Protein AF-0000000078999969 (afdb_homodimer)

InterPro domains:
  IPR003680 Flavodoxin-like fold [PF02525] (2-170)
  IPR029039 Flavoprotein-like superfamily [G3DSA:3.40.50.360] (1-174)
  IPR029039 Flavoprotein-like superfamily [SSF52218] (1-175)
  IPR046980 Glutathione-regulated potassium-efflux system ancillary protein KefG/KefF [PTHR47307] (1-174)

Sequence (352 aa):
MKKVLVLAGHRYPDDSRVNRAAIEALKALPQVTVHELMREYPDFNIDVKREQALLLAHDAVVMLFPFWWYSSPAILKEWQDQVLEHGFAYGTGGDRLHGKPFMLMVSTGGSEEAYSPQGYNRYPIEEFWLPFHAMANMTGMIWQPPALIQGTHVLSDASLDAGVAQWLSRVNALVRMKKVLVLAGHRYPDDSRVNRAAIEALKALPQVTVHELMREYPDFNIDVKREQALLLAHDAVVMLFPFWWYSSPAILKEWQDQVLEHGFAYGTGGDRLHGKPFMLMVSTGGSEEAYSPQGYNRYPIEEFWLPFHAMANMTGMIWQPPALIQGTHVLSDASLDAGVAQWLSRVNALVR

Solvent-accessible surface area (backbone atoms only — not comparable 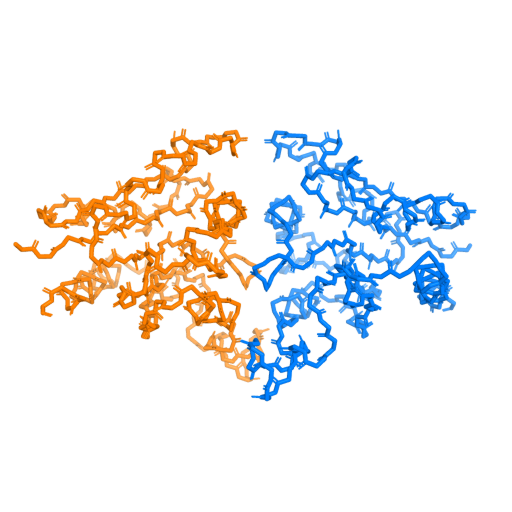to full-atom values): 18408 Å² total; per-residue (Å²): 133,58,28,36,34,32,43,31,24,42,92,55,59,90,76,36,70,66,56,44,55,40,50,58,58,46,59,69,37,88,48,38,46,74,44,52,44,43,78,77,25,73,61,68,68,72,61,42,69,60,54,48,50,54,55,66,73,29,52,28,42,31,43,33,32,50,51,55,81,56,36,68,36,28,64,47,47,42,45,50,71,61,49,59,32,77,44,41,24,20,70,79,75,8,57,75,40,48,69,23,44,34,32,47,36,36,34,26,58,54,40,68,63,33,30,22,71,88,20,87,60,46,39,46,63,76,68,56,43,50,36,58,50,44,46,26,57,60,25,38,26,38,75,45,83,65,43,73,41,60,23,57,79,74,56,48,72,68,54,48,52,51,40,43,51,51,49,51,53,52,59,55,60,71,56,104,132,57,28,35,36,32,43,32,26,42,90,57,59,90,77,35,68,64,57,44,56,40,50,58,58,45,58,70,36,89,48,38,45,73,42,52,45,42,80,75,26,72,61,68,67,72,62,41,68,60,53,47,50,52,54,66,73,28,51,28,41,32,44,33,31,50,51,54,80,57,37,69,37,27,63,48,47,44,46,49,72,62,50,58,32,77,44,40,24,20,70,79,74,8,56,75,40,49,69,24,43,34,32,46,36,38,35,28,56,55,39,68,62,33,30,22,73,87,20,87,59,46,39,46,63,77,67,56,44,49,37,59,50,43,46,25,57,59,25,38,25,37,78,45,82,65,43,73,43,60,24,57,79,74,56,47,71,69,55,47,53,52,40,42,51,52,49,52,53,52,57,56,58,70,55,105

Structure (mmCIF, N/CA/C/O backbone):
data_AF-0000000078999969-model_v1
#
loop_
_entity.id
_entity.type
_entity.pdbx_description
1 polymer 'Flavodoxin-like fold domain-containing protein'
#
loop_
_atom_site.group_PDB
_atom_site.id
_atom_site.type_symbol
_atom_site.label_atom_id
_atom_site.label_alt_id
_atom_site.label_comp_id
_atom_site.label_asym_id
_atom_site.label_entity_id
_atom_site.label_seq_id
_atom_site.pdbx_PDB_ins_code
_atom_site.Cartn_x
_atom_site.Cartn_y
_atom_site.Cartn_z
_atom_site.occupancy
_atom_site.B_iso_or_equiv
_atom_site.auth_seq_id
_atom_site.auth_comp_id
_atom_site.auth_asym_id
_atom_site.auth_atom_id
_atom_site.pdbx_PDB_model_num
ATOM 1 N N . MET A 1 1 ? -4.625 29.219 15.75 1 82.81 1 MET A N 1
ATOM 2 C CA . MET A 1 1 ? -3.732 28.812 14.672 1 82.81 1 MET A CA 1
ATOM 3 C C . MET A 1 1 ? -4.09 27.406 14.172 1 82.81 1 MET A C 1
ATOM 5 O O . MET A 1 1 ? -4.492 26.547 14.961 1 82.81 1 MET A O 1
ATOM 9 N N . LYS A 1 2 ? -4.066 27.094 12.891 1 95 2 LYS A N 1
ATOM 10 C CA . LYS A 1 2 ? -4.387 25.781 12.352 1 95 2 LYS A CA 1
ATOM 11 C C . LYS A 1 2 ? -3.328 24.75 12.742 1 95 2 LYS A C 1
ATOM 13 O O . LYS A 1 2 ? -2.154 25.078 12.891 1 95 2 LYS A O 1
ATOM 18 N N . LYS A 1 3 ? -3.768 23.625 12.992 1 98.06 3 LYS A N 1
ATOM 19 C CA . LYS A 1 3 ? -2.898 22.547 13.469 1 98.06 3 LYS A CA 1
ATOM 20 C C . LYS A 1 3 ? -2.705 21.469 12.398 1 98.06 3 LYS A C 1
ATOM 22 O O . LYS A 1 3 ? -3.648 21.125 11.688 1 98.06 3 LYS A O 1
ATOM 27 N N . VAL A 1 4 ? -1.462 20.953 12.328 1 98.69 4 VAL A N 1
ATOM 28 C CA . VAL A 1 4 ? -1.123 19.938 11.344 1 98.69 4 VAL A CA 1
ATOM 29 C C . VAL A 1 4 ? -0.791 18.625 12.055 1 98.69 4 VAL A C 1
ATOM 31 O O . VAL A 1 4 ? -0.016 18.609 13.008 1 98.69 4 VAL A O 1
ATOM 34 N N . LEU A 1 5 ? -1.403 17.578 11.664 1 98.88 5 LEU A N 1
ATOM 35 C CA . LEU A 1 5 ? -1.054 16.234 12.102 1 98.88 5 LEU A CA 1
ATOM 36 C C . LEU A 1 5 ? -0.123 15.555 11.102 1 98.88 5 LEU A C 1
ATOM 38 O O . LEU A 1 5 ? -0.45 15.453 9.914 1 98.88 5 LEU A O 1
ATOM 42 N N . VAL A 1 6 ? 1.043 15.164 11.508 1 98.94 6 VAL A N 1
ATOM 43 C CA . VAL A 1 6 ? 1.954 14.367 10.695 1 98.94 6 VAL A CA 1
ATOM 44 C C . VAL A 1 6 ? 1.929 12.914 11.164 1 98.94 6 VAL A C 1
ATOM 46 O O . VAL A 1 6 ? 2.398 12.594 12.258 1 98.94 6 VAL A O 1
ATOM 49 N N . LEU A 1 7 ? 1.365 12.07 10.359 1 98.94 7 LEU A N 1
ATOM 50 C CA . LEU A 1 7 ? 1.426 10.633 10.555 1 98.94 7 LEU A CA 1
ATOM 51 C C . LEU A 1 7 ? 2.701 10.055 9.945 1 98.94 7 LEU A C 1
ATOM 53 O O . LEU A 1 7 ? 2.787 9.859 8.734 1 98.94 7 LEU A O 1
ATOM 57 N N . ALA A 1 8 ? 3.625 9.758 10.82 1 98.81 8 ALA A N 1
ATOM 58 C CA . ALA A 1 8 ? 4.895 9.211 10.352 1 98.81 8 ALA A CA 1
ATOM 59 C C . ALA A 1 8 ? 4.867 7.684 10.352 1 98.81 8 ALA A C 1
ATOM 61 O O . ALA A 1 8 ? 4.605 7.059 11.383 1 98.81 8 ALA A O 1
ATOM 62 N N . GLY A 1 9 ? 5.051 7.145 9.156 1 98.44 9 GLY A N 1
ATOM 63 C CA . GLY A 1 9 ? 5.051 5.699 9.008 1 98.44 9 GLY A CA 1
ATOM 64 C C . GLY A 1 9 ? 6.371 5.152 8.5 1 98.44 9 GLY A C 1
ATOM 65 O O . GLY A 1 9 ? 6.559 4.996 7.289 1 98.44 9 GLY A O 1
ATOM 66 N N . HIS A 1 10 ? 7.293 4.945 9.312 1 97.88 10 HIS A N 1
ATOM 67 C CA . HIS A 1 10 ? 8.523 4.223 9.023 1 97.88 10 HIS A CA 1
ATOM 68 C C . HIS A 1 10 ? 8.586 2.908 9.797 1 97.88 10 HIS A C 1
ATOM 70 O O . HIS A 1 10 ? 8.344 2.883 11.008 1 97.88 10 HIS A O 1
ATOM 76 N N . ARG A 1 11 ? 8.992 1.824 9.133 1 95.25 11 ARG A N 1
ATOM 77 C CA . ARG A 1 11 ? 9.039 0.515 9.781 1 95.25 11 ARG A CA 1
ATOM 78 C C . ARG A 1 11 ? 10.109 0.48 10.867 1 95.25 11 ARG A C 1
ATOM 80 O O . ARG A 1 11 ? 9.898 -0.11 11.93 1 95.25 11 ARG A O 1
ATOM 87 N N . TYR A 1 12 ? 11.25 1.11 10.508 1 94.69 12 TYR A N 1
ATOM 88 C CA . TYR A 1 12 ? 12.391 1.199 11.414 1 94.69 12 TYR A CA 1
ATOM 89 C C . TYR A 1 12 ? 12.734 2.652 11.719 1 94.69 12 TYR A C 1
ATOM 91 O O . TYR A 1 12 ? 13.781 3.15 11.297 1 94.69 12 TYR A O 1
ATOM 99 N N . PRO A 1 13 ? 11.945 3.289 12.523 1 93.88 13 PRO A N 1
ATOM 100 C CA . PRO A 1 13 ? 12.086 4.738 12.703 1 93.88 13 PRO A CA 1
ATOM 101 C C . PRO A 1 13 ? 13.469 5.141 13.195 1 93.88 13 PRO A C 1
ATOM 103 O O . PRO A 1 13 ? 13.953 6.223 12.859 1 93.88 13 PRO A O 1
ATOM 106 N N . ASP A 1 14 ? 14.18 4.328 13.883 1 91.94 14 ASP A N 1
ATOM 107 C CA . ASP A 1 14 ? 15.461 4.688 14.484 1 91.94 14 ASP A CA 1
ATOM 108 C C . ASP A 1 14 ? 16.609 4.543 13.477 1 91.94 14 ASP A C 1
ATOM 110 O O . ASP A 1 14 ? 17.703 5.055 13.695 1 91.94 14 ASP A O 1
ATOM 114 N N . ASP A 1 15 ? 16.344 3.887 12.359 1 92.75 15 ASP A N 1
ATOM 115 C CA . ASP A 1 15 ? 17.406 3.592 11.398 1 92.75 15 ASP A CA 1
ATOM 116 C C . ASP A 1 15 ? 17.391 4.598 10.25 1 92.75 15 ASP A C 1
ATOM 118 O O . ASP A 1 15 ? 18.281 4.566 9.391 1 92.75 15 ASP A O 1
ATOM 122 N N . SER A 1 16 ? 16.516 5.504 10.242 1 93.25 16 SER A N 1
ATOM 123 C CA . SER A 1 16 ? 16.328 6.395 9.102 1 93.25 16 SER A CA 1
ATOM 124 C C . SER A 1 16 ? 16.906 7.781 9.391 1 93.25 16 SER A C 1
ATOM 126 O O . SER A 1 16 ? 16.422 8.484 10.273 1 93.25 16 SER A O 1
ATOM 128 N N . ARG A 1 17 ? 17.859 8.18 8.539 1 93.69 17 ARG A N 1
ATOM 129 C CA . ARG A 1 17 ? 18.453 9.508 8.633 1 93.69 17 ARG A CA 1
ATOM 130 C C . ARG A 1 17 ? 17.453 10.594 8.258 1 93.69 17 ARG A C 1
ATOM 132 O O . ARG A 1 17 ? 17.328 11.602 8.961 1 93.69 17 ARG A O 1
ATOM 139 N N . VAL A 1 18 ? 16.734 10.359 7.219 1 96.69 18 VAL A N 1
ATOM 140 C CA . VAL A 1 18 ? 15.789 11.352 6.715 1 96.69 18 VAL A CA 1
ATOM 141 C C . VAL A 1 18 ? 14.625 11.508 7.695 1 96.69 18 VAL A C 1
ATOM 143 O O . VAL A 1 18 ? 14.273 12.633 8.07 1 96.69 18 VAL A O 1
ATOM 146 N N . ASN A 1 19 ? 14.094 10.383 8.094 1 95.12 19 ASN A N 1
ATOM 147 C CA . ASN A 1 19 ? 12.977 10.406 9.039 1 95.12 19 ASN A CA 1
ATOM 148 C C . ASN A 1 19 ? 13.359 11.109 10.336 1 95.12 19 ASN A C 1
ATOM 150 O O . ASN A 1 19 ? 12.609 11.945 10.836 1 95.12 19 ASN A O 1
ATOM 154 N N . ARG A 1 20 ? 14.461 10.836 10.852 1 95.94 20 ARG A N 1
ATOM 155 C CA . ARG A 1 20 ? 14.906 11.43 12.102 1 95.94 20 ARG A CA 1
ATOM 156 C C . ARG A 1 20 ? 15.031 12.945 11.977 1 95.94 20 ARG A C 1
ATOM 158 O O . ARG A 1 20 ? 14.523 13.688 12.812 1 95.94 20 ARG A O 1
ATOM 165 N N . ALA A 1 21 ? 15.742 13.398 10.953 1 97.5 21 ALA A N 1
ATOM 166 C CA . ALA A 1 21 ? 15.938 14.828 10.719 1 97.5 21 ALA A CA 1
ATOM 167 C C . ALA A 1 21 ? 14.602 15.547 10.539 1 97.5 21 ALA A C 1
ATOM 169 O O . ALA A 1 21 ? 14.383 16.609 11.117 1 97.5 21 ALA A O 1
ATOM 170 N N . ALA A 1 22 ? 13.734 14.914 9.812 1 98 22 ALA A N 1
ATOM 171 C CA . ALA A 1 22 ? 12.422 15.516 9.539 1 98 22 ALA A CA 1
ATOM 172 C C . ALA A 1 22 ? 11.594 15.617 10.82 1 98 22 ALA A C 1
ATOM 174 O O . ALA A 1 22 ? 11.039 16.672 11.117 1 98 22 ALA A O 1
ATOM 175 N N . ILE A 1 23 ? 11.539 14.516 11.562 1 98.06 23 ILE A N 1
ATOM 176 C CA . ILE A 1 23 ? 10.719 14.453 12.766 1 98.06 23 ILE A CA 1
ATOM 177 C C . ILE A 1 23 ? 11.211 15.477 13.781 1 98.06 23 ILE A C 1
ATOM 179 O O . ILE A 1 23 ? 10.406 16.203 14.375 1 98.06 23 ILE A O 1
ATOM 183 N N . GLU A 1 24 ? 12.508 15.531 13.945 1 97.62 24 GLU A N 1
ATOM 184 C CA . GLU A 1 24 ? 13.086 16.5 14.867 1 97.62 24 GLU A CA 1
ATOM 185 C C . GLU A 1 24 ? 12.703 17.938 14.469 1 97.62 24 GLU A C 1
ATOM 187 O O . GLU A 1 24 ? 12.289 18.719 15.32 1 97.62 24 GLU A O 1
ATOM 192 N N . ALA A 1 25 ? 12.812 18.266 13.258 1 98.31 25 ALA A N 1
ATOM 193 C CA . ALA A 1 25 ? 12.516 19.609 12.766 1 98.31 25 ALA A CA 1
ATOM 194 C C . ALA A 1 25 ? 11.023 19.906 12.875 1 98.31 25 ALA A C 1
ATOM 196 O O . ALA A 1 25 ? 10.633 21.016 13.266 1 98.31 25 ALA A O 1
ATOM 197 N N . LEU A 1 26 ? 10.203 18.953 12.562 1 98.38 26 LEU A N 1
ATOM 198 C CA . LEU A 1 26 ? 8.758 19.141 12.57 1 98.38 26 LEU A CA 1
ATOM 199 C C . LEU A 1 26 ? 8.242 19.328 14 1 98.38 26 LEU A C 1
ATOM 201 O O . LEU A 1 26 ? 7.332 20.1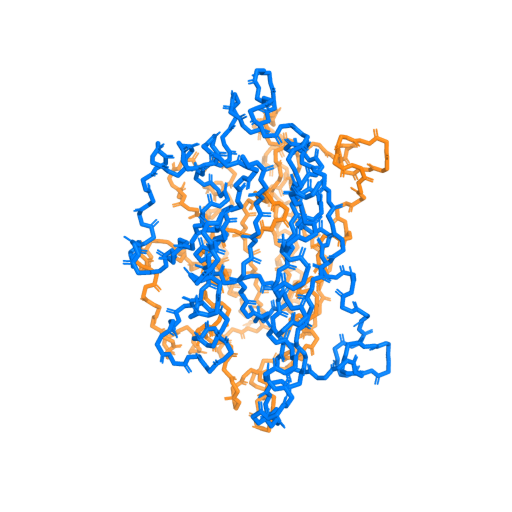09 14.242 1 98.38 26 LEU A O 1
ATOM 205 N N . LYS A 1 27 ? 8.797 18.578 14.906 1 97.81 27 LYS A N 1
ATOM 206 C CA . LYS A 1 27 ? 8.367 18.656 16.297 1 97.81 27 LYS A CA 1
ATOM 207 C C . LYS A 1 27 ? 8.664 20.031 16.906 1 97.81 27 LYS A C 1
ATOM 209 O O . LYS A 1 27 ? 8.07 20.406 17.906 1 97.81 27 LYS A O 1
ATOM 214 N N . ALA A 1 28 ? 9.539 20.766 16.266 1 96.69 28 ALA A N 1
ATOM 215 C CA . ALA A 1 28 ? 9.891 22.094 16.75 1 96.69 28 ALA A CA 1
ATOM 216 C C . ALA A 1 28 ? 8.836 23.125 16.359 1 96.69 28 ALA A C 1
ATOM 218 O O . ALA A 1 28 ? 8.82 24.25 16.875 1 96.69 28 ALA A O 1
ATOM 219 N N . LEU A 1 29 ? 8 22.797 15.469 1 95.88 29 LEU A N 1
ATOM 220 C CA . LEU A 1 29 ? 6.91 23.672 15.07 1 95.88 29 LEU A CA 1
ATOM 221 C C . LEU A 1 29 ? 5.723 23.531 16.016 1 95.88 29 LEU A C 1
ATOM 223 O O . LEU A 1 29 ? 5.164 22.453 16.156 1 95.88 29 LEU A O 1
ATOM 227 N N . PRO A 1 30 ? 5.262 24.594 16.625 1 95.5 30 PRO A N 1
ATOM 228 C CA . PRO A 1 30 ? 4.242 24.516 17.672 1 95.5 30 PRO A CA 1
ATOM 229 C C . PRO A 1 30 ? 2.893 24.031 17.141 1 95.5 30 PRO A C 1
ATOM 231 O O . PRO A 1 30 ? 2.102 23.453 17.906 1 95.5 30 PRO A O 1
ATOM 234 N N . GLN A 1 31 ? 2.66 24.234 15.906 1 96.75 31 GLN A N 1
ATOM 235 C CA . GLN A 1 31 ? 1.351 23.906 15.367 1 96.75 31 GLN A CA 1
ATOM 236 C C . GLN A 1 31 ? 1.334 22.484 14.812 1 96.75 31 GLN A C 1
ATOM 238 O O . GLN A 1 31 ? 0.323 22.031 14.273 1 96.75 31 GLN A O 1
ATOM 243 N N . VAL A 1 32 ? 2.463 21.75 14.914 1 98.5 32 VAL A N 1
ATOM 244 C CA . VAL A 1 32 ? 2.59 20.438 14.305 1 98.5 32 VAL A CA 1
ATOM 245 C C . VAL A 1 32 ? 2.6 19.359 15.391 1 98.5 32 VAL A C 1
ATOM 247 O O . VAL A 1 32 ? 3.312 19.5 16.391 1 98.5 32 VAL A O 1
ATOM 250 N N . THR A 1 33 ? 1.794 18.391 15.273 1 98.69 33 THR A N 1
ATOM 251 C CA . THR A 1 33 ? 1.873 17.156 16.031 1 98.69 33 THR A CA 1
ATOM 252 C C . THR A 1 33 ? 2.436 16.031 15.172 1 98.69 33 THR A C 1
ATOM 254 O O . THR A 1 33 ? 1.877 15.711 14.117 1 98.69 33 THR A O 1
ATOM 257 N N . VAL A 1 34 ? 3.549 15.5 15.562 1 98.75 34 VAL A N 1
ATOM 258 C CA . VAL A 1 34 ? 4.094 14.328 14.891 1 98.75 34 VAL A CA 1
ATOM 259 C C . VAL A 1 34 ? 3.674 13.062 15.633 1 98.75 34 VAL A C 1
ATOM 261 O O . VAL A 1 34 ? 3.914 12.93 16.828 1 98.75 34 VAL A O 1
ATOM 264 N N . HIS A 1 35 ? 3.045 12.219 14.969 1 98.75 35 HIS A N 1
ATOM 265 C CA . HIS A 1 35 ? 2.566 10.945 15.492 1 98.75 35 HIS A CA 1
ATOM 266 C C . HIS A 1 35 ? 3.258 9.773 14.805 1 98.75 35 HIS A C 1
ATOM 268 O O . HIS A 1 35 ? 2.936 9.438 13.664 1 98.75 35 HIS A O 1
ATOM 274 N N . GLU A 1 36 ? 4.219 9.133 15.477 1 98.44 36 GLU A N 1
ATOM 275 C CA . GLU A 1 36 ? 5.016 8.039 14.922 1 98.44 36 GLU A CA 1
ATOM 276 C C . GLU A 1 36 ? 4.316 6.695 15.109 1 98.44 36 GLU A C 1
ATOM 278 O O . GLU A 1 36 ? 4.402 6.09 16.188 1 98.44 36 GLU A O 1
ATOM 283 N N . LEU A 1 37 ? 3.811 6.152 14.125 1 98.69 37 LEU A N 1
ATOM 284 C CA . LEU A 1 37 ? 2.83 5.074 14.211 1 98.69 37 LEU A CA 1
ATOM 285 C C . LEU A 1 37 ? 3.484 3.781 14.688 1 98.69 37 LEU A C 1
ATOM 287 O O . LEU A 1 37 ? 2.92 3.062 15.516 1 98.69 37 LEU A O 1
ATOM 291 N N . MET A 1 38 ? 4.699 3.498 14.188 1 97.88 38 MET A N 1
ATOM 292 C CA . MET A 1 38 ? 5.324 2.23 14.555 1 97.88 38 MET A CA 1
ATOM 293 C C . MET A 1 38 ? 5.789 2.252 16 1 97.88 38 MET A C 1
ATOM 295 O O . MET A 1 38 ? 5.93 1.199 16.625 1 97.88 38 MET A O 1
ATOM 299 N N . ARG A 1 39 ? 6.055 3.447 16.531 1 97.44 39 ARG A N 1
ATOM 300 C CA . ARG A 1 39 ? 6.375 3.545 17.953 1 97.44 39 ARG A CA 1
ATOM 301 C C . ARG A 1 39 ? 5.125 3.346 18.812 1 97.44 39 ARG A C 1
ATOM 303 O O . ARG A 1 39 ? 5.188 2.713 19.875 1 97.44 39 ARG A O 1
ATOM 310 N N . GLU A 1 40 ? 4.047 3.859 18.344 1 98.06 40 GLU A N 1
ATOM 311 C CA . GLU A 1 40 ? 2.787 3.77 19.078 1 98.06 40 GLU A CA 1
ATOM 312 C C . GLU A 1 40 ? 2.178 2.375 18.953 1 98.06 40 GLU A C 1
ATOM 314 O O . GLU A 1 40 ? 1.608 1.853 19.906 1 98.06 40 GLU A O 1
ATOM 319 N N . TYR A 1 41 ? 2.307 1.756 17.766 1 97.81 41 TYR A N 1
ATOM 320 C CA . TYR A 1 41 ? 1.656 0.486 17.469 1 97.81 41 TYR A CA 1
ATOM 321 C C . TYR A 1 41 ? 2.639 -0.495 16.844 1 97.81 41 TYR A C 1
ATOM 323 O O . TYR A 1 41 ? 2.465 -0.909 15.695 1 97.81 41 TYR A O 1
ATOM 331 N N . PRO A 1 42 ? 3.576 -1 17.547 1 95.75 42 PRO A N 1
ATOM 332 C CA . PRO A 1 42 ? 4.574 -1.893 16.953 1 95.75 42 PRO A CA 1
ATOM 333 C C . PRO A 1 42 ? 3.98 -3.223 16.5 1 95.75 42 PRO A C 1
ATOM 335 O O . PRO A 1 42 ? 4.598 -3.943 15.703 1 95.75 42 PRO A O 1
ATOM 338 N N . ASP A 1 43 ? 2.75 -3.504 16.969 1 94.19 43 ASP A N 1
ATOM 339 C CA . ASP A 1 43 ? 2.102 -4.762 16.625 1 94.19 43 ASP A CA 1
ATOM 340 C C . ASP A 1 43 ? 0.979 -4.539 15.609 1 94.19 43 ASP A C 1
ATOM 342 O O . ASP A 1 43 ? 0.213 -5.457 15.312 1 94.19 43 ASP A O 1
ATOM 346 N N . PHE A 1 44 ? 0.796 -3.262 15.219 1 96.88 44 PHE A N 1
ATOM 347 C CA . PHE A 1 44 ? -0.178 -2.877 14.203 1 96.88 44 PHE A CA 1
ATOM 348 C C . PHE A 1 44 ? -1.588 -2.865 14.781 1 96.88 44 PHE A C 1
ATOM 350 O O . PHE A 1 44 ? -2.57 -2.82 14.039 1 96.88 44 PHE A O 1
ATOM 357 N N . ASN A 1 45 ? -1.71 -3.064 16.094 1 96.38 45 ASN A N 1
ATOM 358 C CA . ASN A 1 45 ? -3.006 -2.895 16.734 1 96.38 45 ASN A CA 1
ATOM 359 C C . ASN A 1 45 ? -3.305 -1.425 17.016 1 96.38 45 ASN A C 1
ATOM 361 O O . ASN A 1 45 ? -2.912 -0.893 18.062 1 96.38 45 ASN A O 1
ATOM 365 N N . ILE A 1 46 ? -4.098 -0.817 16.188 1 98.06 46 ILE A N 1
ATOM 366 C CA . ILE A 1 46 ? -4.273 0.63 16.172 1 98.06 46 ILE A CA 1
ATOM 367 C C . ILE A 1 46 ? -5.449 1.021 17.062 1 98.06 46 ILE A C 1
ATOM 369 O O . ILE A 1 46 ? -6.496 0.375 17.031 1 98.06 46 ILE A O 1
ATOM 373 N N . ASP A 1 47 ? -5.285 1.975 17.922 1 98.75 47 ASP A N 1
ATOM 374 C CA . ASP A 1 47 ? -6.367 2.596 18.688 1 98.75 47 ASP A CA 1
ATOM 375 C C . ASP A 1 47 ? -7.172 3.555 17.812 1 98.75 47 ASP A C 1
ATOM 377 O O . ASP A 1 47 ? -6.871 4.746 17.75 1 98.75 47 ASP A O 1
ATOM 381 N N . VAL A 1 48 ? -8.195 3.043 17.25 1 98.81 48 VAL A N 1
ATOM 382 C CA . VAL A 1 48 ? -8.961 3.734 16.203 1 98.81 48 VAL A CA 1
ATOM 383 C C . VAL A 1 48 ? -9.539 5.031 16.766 1 98.81 48 VAL A C 1
ATOM 385 O O . VAL A 1 48 ? -9.445 6.086 16.141 1 98.81 48 VAL A O 1
ATOM 388 N N . LYS A 1 49 ? -10.148 4.965 17.891 1 98.75 49 LYS A N 1
ATOM 389 C CA . LYS A 1 49 ? -10.758 6.145 18.484 1 98.75 49 LYS A CA 1
ATOM 390 C C . LYS A 1 49 ? -9.727 7.234 18.75 1 98.75 49 LYS A C 1
ATOM 392 O O . LYS A 1 49 ? -9.984 8.414 18.516 1 98.75 49 LYS A O 1
ATOM 397 N N . ARG A 1 50 ? -8.609 6.852 19.234 1 98.75 50 ARG A N 1
ATOM 398 C CA . ARG A 1 50 ? -7.531 7.812 19.453 1 98.75 50 ARG A CA 1
ATOM 399 C C . ARG A 1 50 ? -7.102 8.461 18.141 1 98.75 50 ARG A C 1
ATOM 401 O O . ARG A 1 50 ? -6.941 9.688 18.078 1 98.75 50 ARG A O 1
ATOM 408 N N . GLU A 1 51 ? -6.914 7.68 17.141 1 98.94 51 GLU A N 1
ATOM 409 C CA . GLU A 1 51 ? -6.477 8.188 15.844 1 98.94 51 GLU A CA 1
ATOM 410 C C . GLU A 1 51 ? -7.527 9.109 15.234 1 98.94 51 GLU A C 1
ATOM 412 O O . GLU A 1 51 ? -7.191 10.148 14.656 1 98.94 51 GLU A O 1
ATOM 417 N N . GLN A 1 52 ? -8.773 8.727 15.359 1 98.94 52 GLN A N 1
ATOM 418 C CA . GLN A 1 52 ? -9.844 9.578 14.859 1 98.94 52 GLN A CA 1
ATOM 419 C C . GLN A 1 52 ? -9.914 10.883 15.641 1 98.94 52 GLN A C 1
ATOM 421 O O . GLN A 1 52 ? -10.172 11.945 15.062 1 98.94 52 GLN A O 1
ATOM 426 N N . ALA A 1 53 ? -9.711 10.844 16.922 1 98.94 53 ALA A N 1
ATOM 427 C CA . ALA A 1 53 ? -9.656 12.062 17.719 1 98.94 53 ALA A CA 1
ATOM 428 C C . ALA A 1 53 ? -8.516 12.977 17.266 1 98.94 53 ALA A C 1
ATOM 430 O O . ALA A 1 53 ? -8.68 14.195 17.203 1 98.94 53 ALA A O 1
ATOM 431 N N . LEU A 1 54 ? -7.348 12.383 16.953 1 98.88 54 LEU A N 1
ATOM 432 C CA . LEU A 1 54 ? -6.227 13.148 16.438 1 98.88 54 LEU A CA 1
ATOM 433 C C . LEU A 1 54 ? -6.594 13.828 15.125 1 98.88 54 LEU A C 1
ATOM 435 O O . LEU A 1 54 ? -6.285 15.008 14.922 1 98.88 54 LEU A O 1
ATOM 439 N N . LEU A 1 55 ? -7.258 13.102 14.258 1 98.94 55 LEU A N 1
ATOM 440 C CA . LEU A 1 55 ? -7.695 13.664 12.984 1 98.94 55 LEU A CA 1
ATOM 441 C C . LEU A 1 55 ? -8.633 14.844 13.211 1 98.94 55 LEU A C 1
ATOM 443 O O . LEU A 1 55 ? -8.492 15.883 12.562 1 98.94 55 LEU A O 1
ATOM 447 N N . LEU A 1 56 ? -9.555 14.664 14.117 1 98.81 56 LEU A N 1
ATOM 448 C CA . LEU A 1 56 ? -10.547 15.695 14.367 1 98.81 56 LEU A CA 1
ATOM 449 C C . LEU A 1 56 ? -9.898 16.938 14.984 1 98.81 56 LEU A C 1
ATOM 451 O O . LEU A 1 56 ? -10.336 18.062 14.727 1 98.81 56 LEU A O 1
ATOM 455 N N . ALA A 1 57 ? -8.875 16.766 15.719 1 98.69 57 ALA A N 1
ATOM 456 C CA . ALA A 1 57 ? -8.234 17.844 16.469 1 98.69 57 ALA A CA 1
ATOM 457 C C . ALA A 1 57 ? -7.285 18.641 15.57 1 98.69 57 ALA A C 1
ATOM 459 O O . ALA A 1 57 ? -6.707 19.641 16.016 1 98.69 57 ALA A O 1
ATOM 460 N N . HIS A 1 58 ? -7.098 18.266 14.352 1 98.75 58 HIS A N 1
ATOM 461 C CA . HIS A 1 58 ? -6.145 18.938 13.469 1 98.75 58 HIS A CA 1
ATOM 462 C C . HIS A 1 58 ? -6.809 19.391 12.172 1 98.75 58 HIS A C 1
ATOM 464 O O . HIS A 1 58 ? -7.852 18.859 11.789 1 98.75 58 HIS A O 1
ATOM 470 N N . ASP A 1 59 ? -6.215 20.328 11.5 1 98.5 59 ASP A N 1
ATOM 471 C CA . ASP A 1 59 ? -6.828 20.984 10.352 1 98.5 59 ASP A CA 1
ATOM 472 C C . ASP A 1 59 ? -6.246 20.469 9.039 1 98.5 59 ASP A C 1
ATOM 474 O O . ASP A 1 59 ? -6.836 20.656 7.973 1 98.5 59 ASP A O 1
ATOM 478 N N . ALA A 1 60 ? -5.074 19.875 9.102 1 98.75 60 ALA A N 1
ATOM 479 C CA . ALA A 1 60 ? -4.398 19.266 7.961 1 98.75 60 ALA A CA 1
ATOM 480 C C . ALA A 1 60 ? -3.719 17.969 8.359 1 98.75 60 ALA A C 1
ATOM 482 O O . ALA A 1 60 ? -3.377 17.766 9.531 1 98.75 60 ALA A O 1
ATOM 483 N N . VAL A 1 61 ? -3.594 17.125 7.406 1 98.88 61 VAL A N 1
ATOM 484 C CA . VAL A 1 61 ? -2.988 15.82 7.645 1 98.88 61 VAL A CA 1
ATOM 485 C C . VAL A 1 61 ? -1.838 15.594 6.668 1 98.88 61 VAL A C 1
ATOM 487 O O . VAL A 1 61 ? -1.975 15.844 5.469 1 98.88 61 VAL A O 1
ATOM 490 N N . VAL A 1 62 ? -0.707 15.164 7.125 1 98.94 62 VAL A N 1
ATOM 491 C CA . VAL A 1 62 ? 0.459 14.781 6.336 1 98.94 62 VAL A CA 1
ATOM 492 C C . VAL A 1 62 ? 0.826 13.328 6.629 1 98.94 62 VAL A C 1
ATOM 494 O O . VAL A 1 62 ? 0.864 12.914 7.789 1 98.94 62 VAL A O 1
ATOM 497 N N . MET A 1 63 ? 0.988 12.531 5.652 1 98.94 63 MET A N 1
ATOM 498 C CA . MET A 1 63 ? 1.651 11.242 5.805 1 98.94 63 MET A CA 1
ATOM 499 C C . MET A 1 63 ? 3.129 11.344 5.441 1 98.94 63 MET A C 1
ATOM 501 O O . MET A 1 63 ? 3.473 11.75 4.332 1 98.94 63 MET A O 1
ATOM 505 N N . LEU A 1 64 ? 3.975 11.031 6.328 1 98.88 64 LEU A N 1
ATOM 506 C CA . LEU A 1 64 ? 5.422 11.07 6.148 1 98.88 64 LEU A CA 1
ATOM 507 C C . LEU A 1 64 ? 6.004 9.656 6.125 1 98.88 64 LEU A C 1
ATOM 509 O O . LEU A 1 64 ? 5.848 8.898 7.086 1 98.88 64 LEU A O 1
ATOM 513 N N . PHE A 1 65 ? 6.711 9.312 5.035 1 98.75 65 PHE A N 1
ATOM 514 C CA . PHE A 1 65 ? 7.188 7.941 4.965 1 98.75 65 PHE A CA 1
ATOM 515 C C . PHE A 1 65 ? 8.227 7.785 3.861 1 98.75 65 PHE A C 1
ATOM 517 O O . PHE A 1 65 ? 8.305 8.609 2.949 1 98.75 65 PHE A O 1
ATOM 524 N N . PRO A 1 66 ? 9.109 6.73 3.943 1 98.56 66 PRO A N 1
ATOM 525 C CA . PRO A 1 66 ? 9.922 6.316 2.799 1 98.56 66 PRO A CA 1
ATOM 526 C C . PRO A 1 66 ? 9.117 5.574 1.734 1 98.56 66 PRO A C 1
ATOM 528 O O . PRO A 1 66 ? 8.164 4.867 2.061 1 98.56 66 PRO A O 1
ATOM 531 N N . PHE A 1 67 ? 9.492 5.699 0.541 1 98.5 67 PHE A N 1
ATOM 532 C CA . PHE A 1 67 ? 8.781 5.098 -0.579 1 98.5 67 PHE A CA 1
ATOM 533 C C . PHE A 1 67 ? 9.375 3.742 -0.937 1 98.5 67 PHE A C 1
ATOM 535 O O . PHE A 1 67 ? 10.211 3.645 -1.836 1 98.5 67 PHE A O 1
ATOM 542 N N . TRP A 1 68 ? 8.969 2.67 -0.324 1 97.75 68 TRP A N 1
ATOM 543 C CA . TRP A 1 68 ? 9.438 1.307 -0.543 1 97.75 68 TRP A CA 1
ATOM 544 C C . TRP A 1 68 ? 8.43 0.509 -1.367 1 97.75 68 TRP A C 1
ATOM 546 O O . TRP A 1 68 ? 7.238 0.497 -1.06 1 97.75 68 TRP A O 1
ATOM 556 N N . TRP A 1 69 ? 9 -0.054 -2.387 1 98.38 69 TRP A N 1
ATOM 557 C CA . TRP A 1 69 ? 8.18 -0.877 -3.264 1 98.38 69 TRP A CA 1
ATOM 558 C C . TRP A 1 69 ? 6.938 -0.114 -3.715 1 98.38 69 TRP A C 1
ATOM 560 O O . TRP A 1 69 ? 5.816 -0.629 -3.633 1 98.38 69 TRP A O 1
ATOM 570 N N . TYR A 1 70 ? 7.16 1.133 -4.051 1 98.62 70 TYR A N 1
ATOM 571 C CA . TYR A 1 70 ? 6.266 2.018 -4.789 1 98.62 70 TYR A CA 1
ATOM 572 C C . TYR A 1 70 ? 5.004 2.312 -3.982 1 98.62 70 TYR A C 1
ATOM 574 O O . TYR A 1 70 ? 3.934 2.533 -4.551 1 98.62 70 TYR A O 1
ATOM 582 N N . SER A 1 71 ? 5.094 2.279 -2.658 1 98.62 71 SER A N 1
ATOM 583 C CA . SER A 1 71 ? 3.979 2.615 -1.782 1 98.62 71 SER A CA 1
ATOM 584 C C . SER A 1 71 ? 4.465 2.988 -0.385 1 98.62 71 SER A C 1
ATOM 586 O O . SER A 1 71 ? 5.664 3.174 -0.169 1 98.62 71 SER A O 1
ATOM 588 N N . SER A 1 72 ? 3.533 3.295 0.51 1 98.75 72 SER A N 1
ATOM 589 C CA . SER A 1 72 ? 3.84 3.561 1.911 1 98.75 72 SER A CA 1
ATOM 590 C C . SER A 1 72 ? 4.168 2.273 2.66 1 98.75 72 SER A C 1
ATOM 592 O O . SER A 1 72 ? 3.795 1.183 2.223 1 98.75 72 SER A O 1
ATOM 594 N N . PRO A 1 73 ? 4.887 2.418 3.789 1 98.62 73 PRO A N 1
ATOM 595 C CA . PRO A 1 73 ? 5.043 1.259 4.672 1 98.62 73 PRO A CA 1
ATOM 596 C C . PRO A 1 73 ? 3.709 0.722 5.184 1 98.62 73 PRO A C 1
ATOM 598 O O . PRO A 1 73 ? 2.721 1.459 5.234 1 98.62 73 PRO A O 1
ATOM 601 N N . ALA A 1 74 ? 3.715 -0.525 5.605 1 98.69 74 ALA A N 1
ATOM 602 C CA . ALA A 1 74 ? 2.525 -1.302 5.945 1 98.69 74 ALA A CA 1
ATOM 603 C C . ALA A 1 74 ? 1.735 -0.633 7.066 1 98.69 74 ALA A C 1
ATOM 605 O O . ALA A 1 74 ? 0.504 -0.695 7.09 1 98.69 74 ALA A O 1
ATOM 606 N N . ILE A 1 75 ? 2.398 0.024 7.969 1 98.62 75 ILE A N 1
ATOM 607 C CA . ILE A 1 75 ? 1.721 0.576 9.141 1 98.62 75 ILE A CA 1
ATOM 608 C C . ILE A 1 75 ? 0.765 1.686 8.703 1 98.62 75 ILE A C 1
ATOM 610 O O . ILE A 1 75 ? -0.308 1.853 9.289 1 98.62 75 ILE A O 1
ATOM 614 N N . LEU A 1 76 ? 1.132 2.424 7.707 1 98.88 76 LEU A N 1
ATOM 615 C CA . LEU A 1 76 ? 0.237 3.465 7.211 1 98.88 76 LEU A CA 1
ATOM 616 C C . LEU A 1 76 ? -0.962 2.854 6.496 1 98.88 76 LEU A C 1
ATOM 618 O O . LEU A 1 76 ? -2.072 3.383 6.57 1 98.88 76 LEU A O 1
ATOM 622 N N . LYS A 1 77 ? -0.682 1.765 5.766 1 98.75 77 LYS A N 1
ATOM 623 C CA . LYS A 1 77 ? -1.797 1.066 5.133 1 98.75 77 LYS A CA 1
ATOM 624 C C . LYS A 1 77 ? -2.748 0.49 6.18 1 98.75 77 LYS A C 1
ATOM 626 O O . LYS A 1 77 ? -3.969 0.543 6.012 1 98.75 77 LYS A O 1
ATOM 631 N N . GLU A 1 78 ? -2.193 -0.112 7.176 1 98.44 78 GLU A N 1
ATOM 632 C CA . GLU A 1 78 ? -3.027 -0.629 8.258 1 98.44 78 GLU A CA 1
ATOM 633 C C . GLU A 1 78 ? -3.836 0.486 8.914 1 98.44 78 GLU A C 1
ATOM 635 O O . GLU A 1 78 ? -5.012 0.304 9.227 1 98.44 78 GLU A O 1
ATOM 640 N N . TRP A 1 79 ? -3.211 1.568 9.125 1 98.81 79 TRP A N 1
ATOM 641 C CA . TRP A 1 79 ? -3.869 2.752 9.664 1 98.81 79 TRP A CA 1
ATOM 642 C C . TRP A 1 79 ? -5.062 3.152 8.805 1 98.81 79 TRP A C 1
ATOM 644 O O . TRP A 1 79 ? -6.156 3.395 9.328 1 98.81 79 TRP A O 1
ATOM 654 N N . GLN A 1 80 ? -4.918 3.236 7.492 1 98.75 80 GLN A N 1
ATOM 655 C CA . GLN A 1 80 ? -6.008 3.561 6.578 1 98.75 80 GLN A CA 1
ATOM 656 C C . GLN A 1 80 ? -7.188 2.609 6.77 1 98.75 80 GLN A C 1
ATOM 658 O O . GLN A 1 80 ? -8.328 3.049 6.898 1 98.75 80 GLN A O 1
ATOM 663 N N . ASP A 1 81 ? -6.863 1.339 6.816 1 97.94 81 ASP A N 1
ATOM 664 C CA . ASP A 1 81 ? -7.887 0.298 6.848 1 97.94 81 ASP A CA 1
ATOM 665 C C . ASP A 1 81 ? -8.688 0.348 8.148 1 97.94 81 ASP A C 1
ATOM 667 O O . ASP A 1 81 ? -9.875 0.041 8.164 1 97.94 81 ASP A O 1
ATOM 671 N N . GLN A 1 82 ? -8.062 0.712 9.188 1 98.12 82 GLN A N 1
ATOM 672 C CA . GLN A 1 82 ? -8.719 0.646 10.484 1 98.12 82 GLN A CA 1
ATOM 673 C C . GLN A 1 82 ? -9.375 1.978 10.836 1 98.12 82 GLN A C 1
ATOM 675 O O . GLN A 1 82 ? -10.469 2.004 11.406 1 98.12 82 GLN A O 1
ATOM 680 N N . VAL A 1 83 ? -8.82 3.055 10.5 1 98.88 83 VAL A N 1
ATOM 681 C CA . VAL A 1 83 ? -9.18 4.359 11.047 1 98.88 83 VAL A CA 1
ATOM 682 C C . VAL A 1 83 ? -10.203 5.039 10.148 1 98.88 83 VAL A C 1
ATOM 684 O O . VAL A 1 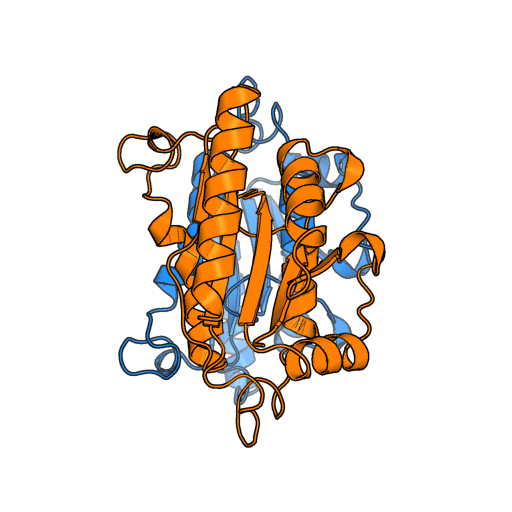83 ? -11.125 5.703 10.641 1 98.88 83 VAL A O 1
ATOM 687 N N . LEU A 1 84 ? -10.07 4.914 8.805 1 98.81 84 LEU A N 1
ATOM 688 C CA . LEU A 1 84 ? -10.945 5.594 7.848 1 98.81 84 LEU A CA 1
ATOM 689 C C . LEU A 1 84 ? -12.234 4.816 7.641 1 98.81 84 LEU A C 1
ATOM 691 O O . LEU A 1 84 ? -12.492 4.312 6.543 1 98.81 84 LEU A O 1
ATOM 695 N N . GLU A 1 85 ? -13.086 4.906 8.617 1 98.38 85 GLU A N 1
ATOM 696 C CA . GLU A 1 85 ? -14.281 4.078 8.68 1 98.38 85 GLU A CA 1
ATOM 697 C C . GLU A 1 85 ? -15.469 4.766 8 1 98.38 85 GLU A C 1
ATOM 699 O O . GLU A 1 85 ? -15.516 5.996 7.934 1 98.38 85 GLU A O 1
ATOM 704 N N . HIS A 1 86 ? -16.328 3.938 7.504 1 97.69 86 HIS A N 1
ATOM 705 C CA . HIS A 1 86 ? -17.641 4.422 7.062 1 97.69 86 HIS A CA 1
ATOM 706 C C . HIS A 1 86 ? -18.328 5.215 8.164 1 97.69 86 HIS A C 1
ATOM 708 O O . HIS A 1 86 ? -18.297 4.82 9.328 1 97.69 86 HIS A O 1
ATOM 714 N N . GLY A 1 87 ? -18.984 6.266 7.871 1 98.19 87 GLY A N 1
ATOM 715 C CA . GLY A 1 87 ? -19.656 7.109 8.844 1 98.19 87 GLY A CA 1
ATOM 716 C C . GLY A 1 87 ? -18.734 8.125 9.484 1 98.19 87 GLY A C 1
ATOM 717 O O . GLY A 1 87 ? -19.188 9.086 10.109 1 98.19 87 GLY A O 1
ATOM 718 N N . PHE A 1 88 ? -17.469 7.922 9.375 1 98.75 88 PHE A N 1
ATOM 719 C CA . PHE A 1 88 ? -16.453 8.867 9.844 1 98.75 88 PHE A CA 1
ATOM 720 C C . PHE A 1 88 ? -15.734 9.508 8.664 1 98.75 88 PHE A C 1
ATOM 722 O O . PHE A 1 88 ? -15.891 10.703 8.406 1 98.75 88 PHE A O 1
ATOM 729 N N . ALA A 1 89 ? -15.109 8.688 7.805 1 98.75 89 ALA A N 1
ATOM 730 C CA . ALA A 1 89 ? -14.25 9.188 6.734 1 98.75 89 ALA A CA 1
ATOM 731 C C . ALA A 1 89 ? -14.992 9.242 5.406 1 98.75 89 ALA A C 1
ATOM 733 O O . ALA A 1 89 ? -14.641 10.016 4.52 1 98.75 89 ALA A O 1
ATOM 734 N N . TYR A 1 90 ? -16 8.414 5.238 1 98.12 90 TYR A N 1
ATOM 735 C CA . TYR A 1 90 ? -16.719 8.352 3.975 1 98.12 90 TYR A CA 1
ATOM 736 C C . TYR A 1 90 ? -18.125 7.785 4.176 1 98.12 90 TYR A C 1
ATOM 738 O O . TYR A 1 90 ? -18.469 7.332 5.27 1 98.12 90 TYR A O 1
ATOM 746 N N . GLY A 1 91 ? -18.859 7.797 3.059 1 96.19 91 GLY A N 1
ATOM 747 C CA . GLY A 1 91 ? -20.219 7.277 3.133 1 96.19 91 GLY A CA 1
ATOM 748 C C . GLY A 1 91 ? -21.188 8.227 3.82 1 96.19 91 GLY A C 1
ATOM 749 O O . GLY A 1 91 ? -20.859 9.391 4.039 1 96.19 91 GLY A O 1
ATOM 750 N N . THR A 1 92 ? -22.359 7.699 4.102 1 96 92 THR A N 1
ATOM 751 C CA . THR A 1 92 ? -23.375 8.5 4.762 1 96 92 THR A CA 1
ATOM 752 C C . THR A 1 92 ? -22.891 8.984 6.125 1 96 92 THR A C 1
ATOM 754 O O . THR A 1 92 ? -22.531 8.18 6.984 1 96 92 THR A O 1
ATOM 757 N N . GLY A 1 93 ? -22.844 10.219 6.336 1 96.25 93 GLY A N 1
ATOM 758 C CA . GLY A 1 93 ? -22.375 10.805 7.586 1 96.25 93 GLY A CA 1
ATOM 759 C C . GLY A 1 93 ? -20.875 10.812 7.723 1 96.25 93 GLY A C 1
ATOM 760 O O . GLY A 1 93 ? -20.328 11.25 8.742 1 96.25 93 GLY A O 1
ATOM 761 N N . GLY A 1 94 ? -20.234 10.312 6.797 1 97.62 94 GLY A N 1
ATOM 762 C CA . GLY A 1 94 ? -18.781 10.188 6.828 1 97.62 94 GLY A CA 1
ATOM 763 C C . GLY A 1 94 ? -18.062 11.398 6.27 1 97.62 94 GLY A C 1
ATOM 764 O O . GLY A 1 94 ? -17.25 11.281 5.344 1 97.62 94 GLY A O 1
ATOM 765 N N . ASP A 1 95 ? -18.234 12.562 6.84 1 98.38 95 ASP A N 1
ATOM 766 C CA . ASP A 1 95 ? -17.719 13.805 6.27 1 98.38 95 ASP A CA 1
ATOM 767 C C . ASP A 1 95 ? -16.734 14.477 7.23 1 98.38 95 ASP A C 1
ATOM 769 O O . ASP A 1 95 ? -16.438 15.664 7.09 1 98.38 95 ASP A O 1
ATOM 773 N N . ARG A 1 96 ? -16.203 13.711 8.219 1 98.62 96 ARG A N 1
ATOM 774 C CA . ARG A 1 96 ? -15.43 14.297 9.305 1 98.62 96 ARG A CA 1
ATOM 775 C C . ARG A 1 96 ? -14.094 14.836 8.805 1 98.62 96 ARG A C 1
ATOM 777 O O . ARG A 1 96 ? -13.445 15.641 9.477 1 98.62 96 ARG A O 1
ATOM 784 N N . LEU A 1 97 ? -13.711 14.484 7.609 1 98.88 97 LEU A N 1
ATOM 785 C CA . LEU A 1 97 ? -12.398 14.883 7.109 1 98.88 97 LEU A CA 1
ATOM 786 C C . LEU A 1 97 ? -12.531 15.867 5.953 1 98.88 97 LEU A C 1
ATOM 788 O O . LEU A 1 97 ? -11.523 16.344 5.426 1 98.88 97 LEU A O 1
ATOM 792 N N . HIS A 1 98 ? -13.766 16.188 5.547 1 98.69 98 HIS A N 1
ATOM 793 C CA . HIS A 1 98 ? -14 17.031 4.379 1 98.69 98 HIS A CA 1
ATOM 794 C C . HIS A 1 98 ? -13.273 18.359 4.504 1 98.69 98 HIS A C 1
ATOM 796 O O . HIS A 1 98 ? -13.359 19.016 5.547 1 98.69 98 HIS A O 1
ATOM 802 N N . GLY A 1 99 ? -12.547 18.672 3.459 1 98.31 99 GLY A N 1
ATOM 803 C CA . GLY A 1 99 ? -11.969 20 3.371 1 98.31 99 GLY A CA 1
ATOM 804 C C . GLY A 1 99 ? -10.57 20.078 3.957 1 98.31 99 GLY A C 1
ATOM 805 O O . GLY A 1 99 ? -9.867 21.062 3.754 1 98.31 99 GLY A O 1
ATOM 806 N N . LYS A 1 100 ? -10.109 19.078 4.723 1 98.31 100 LYS A N 1
ATOM 807 C CA . LYS A 1 100 ? -8.758 19.109 5.289 1 98.31 100 LYS A CA 1
ATOM 808 C C . LYS A 1 100 ? -7.703 18.906 4.203 1 98.31 100 LYS A C 1
ATOM 810 O O . LYS A 1 100 ? -7.785 17.969 3.416 1 98.31 100 LYS A O 1
ATOM 815 N N . PRO A 1 101 ? -6.684 19.781 4.121 1 98.75 101 PRO A N 1
ATOM 816 C CA . PRO A 1 101 ? -5.547 19.469 3.25 1 98.75 101 PRO A CA 1
ATOM 817 C C . PRO A 1 101 ? -4.855 18.156 3.611 1 98.75 101 PRO A C 1
ATOM 819 O O . PRO A 1 101 ? -4.691 17.859 4.793 1 98.75 101 PRO A O 1
ATOM 822 N N . PHE A 1 102 ? -4.586 17.422 2.621 1 98.88 102 PHE A N 1
ATOM 823 C CA . PHE A 1 102 ? -3.863 16.156 2.752 1 98.88 102 PHE A CA 1
ATOM 824 C C . PHE A 1 102 ? -2.613 16.156 1.878 1 98.88 102 PHE A C 1
ATOM 826 O O . PHE A 1 102 ? -2.697 16.375 0.667 1 98.88 102 PHE A O 1
ATOM 833 N N . MET A 1 103 ? -1.413 15.914 2.457 1 98.94 103 MET A N 1
ATOM 834 C CA . MET A 1 103 ? -0.154 15.953 1.718 1 98.94 103 MET A CA 1
ATOM 835 C C . MET A 1 103 ? 0.706 14.734 2.047 1 98.94 103 MET A C 1
ATOM 837 O O . MET A 1 103 ? 0.79 14.328 3.207 1 98.94 103 MET A O 1
ATOM 841 N N . LEU A 1 104 ? 1.293 14.172 1.041 1 98.94 104 LEU A N 1
ATOM 842 C CA . LEU A 1 104 ? 2.352 13.188 1.235 1 98.94 104 LEU A CA 1
ATOM 843 C C . LEU A 1 104 ? 3.711 13.867 1.363 1 98.94 104 LEU A C 1
ATOM 845 O O . LEU A 1 104 ? 4.008 14.812 0.626 1 98.94 104 LEU A O 1
ATOM 849 N N . MET A 1 105 ? 4.438 13.492 2.273 1 98.88 105 MET A N 1
ATOM 850 C CA . MET A 1 105 ? 5.84 13.852 2.463 1 98.88 105 MET A CA 1
ATOM 851 C C . MET A 1 105 ? 6.734 12.617 2.395 1 98.88 105 MET A C 1
ATOM 853 O O . MET A 1 105 ? 6.773 11.82 3.336 1 98.88 105 MET A O 1
ATOM 857 N N . VAL A 1 106 ? 7.461 12.508 1.267 1 98.81 106 VAL A N 1
ATOM 858 C CA . VAL A 1 106 ? 7.969 11.188 0.911 1 98.81 106 VAL A CA 1
ATOM 859 C C . VAL A 1 106 ? 9.453 11.289 0.548 1 98.81 106 VAL A C 1
ATOM 861 O O . VAL A 1 106 ? 9.867 12.219 -0.15 1 98.81 106 VAL A O 1
ATOM 864 N N . SER A 1 107 ? 10.211 10.352 1.026 1 98.56 107 SER A N 1
ATOM 865 C CA . SER A 1 107 ? 11.586 10.188 0.581 1 98.56 107 SER A CA 1
ATOM 866 C C . SER A 1 107 ? 11.742 8.945 -0.291 1 98.56 107 SER A C 1
ATOM 868 O O . SER A 1 107 ? 11.055 7.949 -0.089 1 98.56 107 SER A O 1
ATOM 870 N N . THR A 1 108 ? 12.578 9.016 -1.255 1 98.12 108 THR A N 1
ATOM 871 C CA . THR A 1 108 ? 12.906 7.867 -2.092 1 98.12 108 THR A CA 1
ATOM 872 C C . THR A 1 108 ? 14.414 7.621 -2.109 1 98.12 108 THR A C 1
ATOM 874 O O . THR A 1 108 ? 15.203 8.57 -2.078 1 98.12 108 THR A O 1
ATOM 877 N N . GLY A 1 109 ? 14.773 6.328 -2.17 1 96.44 109 GLY A N 1
ATOM 878 C CA . GLY A 1 109 ? 16.172 6.023 -2.453 1 96.44 109 GLY A CA 1
ATOM 879 C C . GLY A 1 109 ? 16.594 6.438 -3.85 1 96.44 109 GLY A C 1
ATOM 880 O O . GLY A 1 109 ? 17.672 7.012 -4.027 1 96.44 109 GLY A O 1
ATOM 881 N N . GLY A 1 110 ? 15.766 6.145 -4.797 1 96.31 110 GLY A N 1
ATOM 882 C CA . GLY A 1 110 ? 16.016 6.5 -6.184 1 96.31 110 GLY A CA 1
ATOM 883 C C . GLY A 1 110 ? 15.984 7.996 -6.434 1 96.31 110 GLY A C 1
ATOM 884 O O . GLY A 1 110 ? 15.234 8.71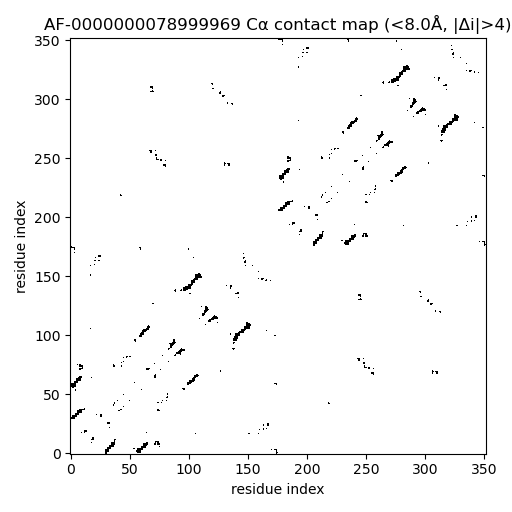9 -5.77 1 96.31 110 GLY A O 1
ATOM 885 N N . SER A 1 111 ? 16.734 8.438 -7.398 1 97.12 111 SER A N 1
ATOM 886 C CA . SER A 1 111 ? 16.766 9.828 -7.824 1 97.12 111 SER A CA 1
ATOM 887 C C . SER A 1 111 ? 15.508 10.195 -8.617 1 97.12 111 SER A C 1
ATOM 889 O O . SER A 1 111 ? 14.703 9.328 -8.953 1 97.12 111 SER A O 1
ATOM 891 N N . GLU A 1 112 ? 15.375 11.5 -8.828 1 96.75 112 GLU A N 1
ATOM 892 C CA . GLU A 1 112 ? 14.297 11.969 -9.695 1 96.75 112 GLU A CA 1
ATOM 893 C C . GLU A 1 112 ? 14.344 11.297 -11.062 1 96.75 112 GLU A C 1
ATOM 895 O O . GLU A 1 112 ? 13.312 10.898 -11.602 1 96.75 112 GLU A O 1
ATOM 900 N N . GLU A 1 113 ? 15.547 11.102 -11.562 1 97.19 113 GLU A N 1
ATOM 901 C CA . GLU A 1 113 ? 15.742 10.5 -12.875 1 97.19 113 GLU A CA 1
ATOM 902 C C . GLU A 1 113 ? 15.297 9.039 -12.891 1 97.19 113 GLU A C 1
ATOM 904 O O . GLU A 1 113 ? 14.812 8.539 -13.906 1 97.19 113 GLU A O 1
ATOM 909 N N . ALA A 1 114 ? 15.438 8.367 -11.781 1 97.56 114 ALA A N 1
ATOM 910 C CA . ALA A 1 114 ? 15.039 6.965 -11.68 1 97.56 114 ALA A CA 1
ATOM 911 C C . ALA A 1 114 ? 13.531 6.812 -11.891 1 97.56 114 ALA A C 1
ATOM 913 O O . ALA A 1 114 ? 13.07 5.758 -12.32 1 97.56 114 ALA A O 1
ATOM 914 N N . TYR A 1 115 ? 12.875 7.898 -11.547 1 98.19 115 TYR A N 1
ATOM 915 C CA . TYR A 1 115 ? 11.43 7.914 -11.719 1 98.19 115 TYR A CA 1
ATOM 916 C C . TYR A 1 115 ? 11.031 8.695 -12.969 1 98.19 115 TYR A C 1
ATOM 918 O O . TYR A 1 115 ? 10.414 9.758 -12.867 1 98.19 115 TYR A O 1
ATOM 926 N N . SER A 1 116 ? 11.398 8.25 -14.039 1 97.56 116 SER A N 1
ATOM 927 C CA . SER A 1 116 ? 11.094 8.766 -15.375 1 97.56 116 SER A CA 1
ATOM 928 C C . SER A 1 116 ? 10.938 7.625 -16.375 1 97.56 116 SER A C 1
ATOM 930 O O . SER A 1 116 ? 11.312 6.484 -16.094 1 97.56 116 SER A O 1
ATOM 932 N N . PRO A 1 117 ? 10.305 7.898 -17.562 1 96.38 117 PRO A N 1
ATOM 933 C CA . PRO A 1 117 ? 10.164 6.852 -18.578 1 96.38 117 PRO A CA 1
ATOM 934 C C . PRO A 1 117 ? 11.5 6.246 -18.984 1 96.38 117 PRO A C 1
ATOM 936 O O . PRO A 1 117 ? 11.555 5.094 -19.422 1 96.38 117 PRO A O 1
ATOM 939 N N . GLN A 1 118 ? 12.594 6.965 -18.781 1 96.94 118 GLN A N 1
ATOM 940 C CA . GLN A 1 118 ? 13.922 6.5 -19.156 1 96.94 118 GLN A CA 1
ATOM 941 C C . GLN A 1 118 ? 14.641 5.859 -17.969 1 96.94 118 GLN A C 1
ATOM 943 O O . GLN A 1 118 ? 15.695 5.238 -18.141 1 96.94 118 GLN A O 1
ATOM 948 N N . GLY A 1 119 ? 14.102 5.996 -16.797 1 96.81 119 GLY A N 1
ATOM 949 C CA . GLY A 1 119 ? 14.719 5.469 -15.594 1 96.81 119 GLY A CA 1
ATOM 950 C C . GLY A 1 119 ? 14.359 4.023 -15.32 1 96.81 119 GLY A C 1
ATOM 951 O O . GLY A 1 119 ? 13.453 3.475 -15.953 1 96.81 119 GLY A O 1
ATOM 952 N N . TYR A 1 120 ? 15 3.488 -14.359 1 95.69 120 TYR A N 1
ATOM 953 C CA . TYR A 1 120 ? 14.828 2.061 -14.109 1 95.69 120 TYR A CA 1
ATOM 954 C C . TYR A 1 120 ? 13.445 1.771 -13.523 1 95.69 120 TYR A C 1
ATOM 956 O O . TYR A 1 120 ? 12.977 0.633 -13.562 1 95.69 120 TYR A O 1
ATOM 964 N N . ASN A 1 121 ? 12.805 2.787 -12.992 1 97.44 121 ASN A N 1
ATOM 965 C CA . ASN A 1 121 ? 11.453 2.582 -12.484 1 97.44 121 ASN A CA 1
ATOM 966 C C . ASN A 1 121 ? 10.414 2.713 -13.602 1 97.44 121 ASN A C 1
ATOM 968 O O . ASN A 1 121 ? 9.258 2.342 -13.414 1 97.44 121 ASN A O 1
ATOM 972 N N . ARG A 1 122 ? 10.828 3.361 -14.719 1 97.81 122 ARG A N 1
ATOM 973 C CA . ARG A 1 122 ? 10.094 3.348 -15.984 1 97.81 122 ARG A CA 1
ATOM 974 C C . ARG A 1 122 ? 8.945 4.348 -15.953 1 97.81 122 ARG A C 1
ATOM 976 O O . ARG A 1 122 ? 8.336 4.629 -16.984 1 97.81 122 ARG A O 1
ATOM 983 N N . TYR A 1 123 ? 8.523 4.875 -14.797 1 98.31 123 TYR A N 1
ATOM 984 C CA . TYR A 1 123 ? 7.375 5.766 -14.672 1 98.31 123 TYR A CA 1
ATOM 985 C C . TYR A 1 123 ? 7.734 7.004 -13.859 1 98.31 123 TYR A C 1
ATOM 987 O O . TYR A 1 123 ? 8.547 6.934 -12.938 1 98.31 123 TYR A O 1
ATOM 995 N N . PRO A 1 124 ? 7.074 8.133 -14.203 1 98.06 124 PRO A N 1
ATOM 996 C CA . PRO A 1 124 ? 7.195 9.273 -13.297 1 98.06 124 PRO A CA 1
ATOM 997 C C . PRO A 1 124 ? 6.586 9.008 -11.922 1 98.06 124 PRO A C 1
ATOM 999 O O . PRO A 1 124 ? 5.578 8.305 -11.812 1 98.06 124 PRO A O 1
ATOM 1002 N N . ILE A 1 125 ? 7.199 9.609 -10.93 1 98.44 125 ILE A N 1
ATOM 1003 C CA . ILE A 1 125 ? 6.809 9.289 -9.555 1 98.44 125 ILE A CA 1
ATOM 1004 C C . ILE A 1 125 ? 5.367 9.727 -9.312 1 98.44 125 ILE A C 1
ATOM 1006 O O . ILE A 1 125 ? 4.645 9.102 -8.539 1 98.44 125 ILE A O 1
ATOM 1010 N N . GLU A 1 126 ? 4.852 10.711 -9.992 1 98.25 126 GLU A N 1
ATOM 1011 C CA . GLU A 1 126 ? 3.51 11.258 -9.82 1 98.25 126 GLU A CA 1
ATOM 1012 C C . GLU A 1 126 ? 2.441 10.203 -10.117 1 98.25 126 GLU A C 1
ATOM 1014 O O . GLU A 1 126 ? 1.332 10.273 -9.586 1 98.25 126 GLU A O 1
ATOM 1019 N N . GLU A 1 127 ? 2.793 9.266 -10.938 1 98.31 127 GLU A N 1
ATOM 1020 C CA . GLU A 1 127 ? 1.821 8.25 -11.328 1 98.31 127 GLU A CA 1
ATOM 1021 C C . GLU A 1 127 ? 1.562 7.262 -10.195 1 98.31 127 GLU A C 1
ATOM 1023 O O . GLU A 1 127 ? 0.565 6.539 -10.211 1 98.31 127 GLU A O 1
ATOM 1028 N N . PHE A 1 128 ? 2.461 7.258 -9.242 1 98.75 128 PHE A N 1
ATOM 1029 C CA . PHE A 1 128 ? 2.363 6.277 -8.164 1 98.75 128 PHE A CA 1
ATOM 1030 C C . PHE A 1 128 ? 1.464 6.785 -7.047 1 98.75 128 PHE A C 1
ATOM 1032 O O . PHE A 1 128 ? 1.105 6.031 -6.141 1 98.75 128 PHE A O 1
ATOM 1039 N N . TRP A 1 129 ? 1.013 8.062 -7.094 1 98.81 129 TRP A N 1
ATOM 1040 C CA . TRP A 1 129 ? 0.28 8.656 -5.984 1 98.81 129 TRP A CA 1
ATOM 1041 C C . TRP A 1 129 ? -1.21 8.344 -6.082 1 98.81 129 TRP A C 1
ATOM 1043 O O . TRP A 1 129 ? -1.976 8.641 -5.164 1 98.81 129 TRP A O 1
ATOM 1053 N N . LEU A 1 130 ? -1.648 7.691 -7.121 1 98.81 130 LEU A N 1
ATOM 1054 C CA . LEU A 1 130 ? -3.072 7.574 -7.422 1 98.81 130 LEU A CA 1
ATOM 1055 C C . LEU A 1 130 ? -3.82 6.93 -6.258 1 98.81 130 LEU A C 1
ATOM 1057 O O . LEU A 1 130 ? -4.898 7.391 -5.879 1 98.81 130 LEU A O 1
ATOM 1061 N N . PRO A 1 131 ? -3.289 5.891 -5.656 1 98.88 131 PRO A N 1
ATOM 1062 C CA . PRO A 1 131 ? -4.039 5.316 -4.535 1 98.88 131 PRO A CA 1
ATOM 1063 C C . PRO A 1 131 ? -4.277 6.316 -3.41 1 98.88 131 PRO A C 1
ATOM 1065 O O . PRO A 1 131 ? -5.375 6.371 -2.846 1 98.88 131 PRO A O 1
ATOM 1068 N N . PHE A 1 132 ? -3.354 7.145 -3.146 1 98.88 132 PHE A N 1
ATOM 1069 C CA . PHE A 1 132 ? -3.475 8.133 -2.08 1 98.88 132 PHE A CA 1
ATOM 1070 C C . PHE A 1 132 ? -4.395 9.273 -2.502 1 98.88 132 PHE A C 1
ATOM 1072 O O . PHE A 1 132 ? -5.164 9.789 -1.688 1 98.88 132 PHE A O 1
ATOM 1079 N N . HIS A 1 133 ? -4.23 9.648 -3.754 1 98.81 133 HIS A N 1
ATOM 1080 C CA . HIS A 1 133 ? -5.113 10.68 -4.277 1 98.81 133 HIS A CA 1
ATOM 1081 C C . HIS A 1 133 ? -6.57 10.234 -4.246 1 98.81 133 HIS A C 1
ATOM 1083 O O . HIS A 1 133 ? -7.453 11 -3.854 1 98.81 133 HIS A O 1
ATOM 1089 N N . ALA A 1 134 ? -6.809 9.008 -4.629 1 98.81 134 ALA A N 1
ATOM 1090 C CA . ALA A 1 134 ? -8.156 8.438 -4.598 1 98.81 134 ALA A CA 1
ATOM 1091 C C . ALA A 1 134 ? -8.688 8.375 -3.168 1 98.81 134 ALA A C 1
ATOM 1093 O O . ALA A 1 134 ? -9.875 8.633 -2.932 1 98.81 134 ALA A O 1
ATOM 1094 N N . MET A 1 135 ? -7.844 8.031 -2.227 1 98.81 135 MET A N 1
ATOM 1095 C CA . MET A 1 135 ? -8.227 8.055 -0.817 1 98.81 135 MET A CA 1
ATOM 1096 C C . MET A 1 135 ? -8.664 9.453 -0.396 1 98.81 135 MET A C 1
ATOM 1098 O O . MET A 1 135 ? -9.688 9.617 0.27 1 98.81 135 MET A O 1
ATOM 1102 N N . ALA A 1 136 ? -7.84 10.477 -0.769 1 98.88 136 ALA A N 1
ATOM 1103 C CA . ALA A 1 136 ? -8.195 11.852 -0.455 1 98.88 136 ALA A CA 1
ATOM 1104 C C . ALA A 1 136 ? -9.555 12.227 -1.046 1 98.88 136 ALA A C 1
ATOM 1106 O O . ALA A 1 136 ? -10.391 12.82 -0.366 1 98.88 136 ALA A O 1
ATOM 1107 N N . ASN A 1 137 ? -9.734 11.82 -2.295 1 98.62 137 ASN A N 1
ATOM 1108 C CA . ASN A 1 137 ? -11.008 12.086 -2.957 1 98.62 137 ASN A CA 1
ATOM 1109 C C . ASN A 1 137 ? -12.18 11.461 -2.199 1 98.62 137 ASN A C 1
ATOM 1111 O O . ASN A 1 137 ? -13.18 12.125 -1.933 1 98.62 137 ASN A O 1
ATOM 1115 N N . MET A 1 138 ? -12.031 10.219 -1.86 1 98.44 138 MET A N 1
ATOM 1116 C CA . MET A 1 138 ? -13.109 9.469 -1.22 1 98.44 138 MET A CA 1
ATOM 1117 C C . MET A 1 138 ? -13.43 10.047 0.155 1 98.44 138 MET A C 1
ATOM 1119 O O . MET A 1 138 ? -14.594 10.078 0.565 1 98.44 138 MET A O 1
ATOM 1123 N N . THR A 1 139 ? -12.43 10.523 0.831 1 98.75 139 THR A N 1
ATOM 1124 C CA . THR A 1 139 ? -12.625 11.031 2.186 1 98.75 139 THR A CA 1
ATOM 1125 C C . THR A 1 139 ? -12.969 12.516 2.164 1 98.75 139 THR A C 1
ATOM 1127 O O . THR A 1 139 ? -13.219 13.117 3.213 1 98.75 139 THR A O 1
ATOM 1130 N N . GLY A 1 140 ? -12.883 13.172 0.999 1 98.69 140 GLY A N 1
ATOM 1131 C CA . GLY A 1 140 ? -13.211 14.578 0.87 1 98.69 140 GLY A CA 1
ATOM 1132 C C . GLY A 1 140 ? -12.07 15.5 1.265 1 98.69 140 GLY A C 1
ATOM 1133 O O . GLY A 1 140 ? -12.266 16.719 1.4 1 98.69 140 GLY A O 1
ATOM 1134 N N . MET A 1 141 ? -10.914 14.945 1.511 1 98.81 141 MET A N 1
ATOM 1135 C CA . MET A 1 141 ? -9.75 15.781 1.788 1 98.81 141 MET A CA 1
ATOM 1136 C C . MET A 1 141 ? -9.258 16.469 0.519 1 98.81 141 MET A C 1
ATOM 1138 O O . MET A 1 141 ? -9.609 16.062 -0.589 1 98.81 141 MET A O 1
ATOM 1142 N N . ILE A 1 142 ? -8.531 17.547 0.68 1 98.69 142 ILE A N 1
ATOM 1143 C CA . ILE A 1 142 ? -8.016 18.312 -0.448 1 98.69 142 ILE A CA 1
ATOM 1144 C C . ILE A 1 142 ? -6.578 17.875 -0.744 1 98.69 142 ILE A C 1
ATOM 1146 O O . ILE A 1 142 ? -5.664 18.172 0.031 1 98.69 142 ILE A O 1
ATOM 1150 N N . TRP A 1 143 ? -6.422 17.25 -1.804 1 98.81 143 TRP A N 1
ATOM 1151 C CA . TRP A 1 143 ? -5.121 16.734 -2.227 1 98.81 143 TRP A CA 1
ATOM 1152 C C . TRP A 1 143 ? -4.133 17.875 -2.443 1 98.81 143 TRP A C 1
ATOM 1154 O O . TRP A 1 143 ? -4.449 18.859 -3.125 1 98.81 143 TRP A O 1
ATOM 1164 N N . GLN A 1 144 ? -2.984 17.766 -1.844 1 98.75 144 GLN A N 1
ATOM 1165 C CA . GLN A 1 144 ? -1.875 18.672 -2.074 1 98.75 144 GLN A CA 1
ATOM 1166 C C . GLN A 1 144 ? -0.758 18 -2.865 1 98.75 144 GLN A C 1
ATOM 1168 O O . GLN A 1 144 ? -0.535 16.797 -2.732 1 98.75 144 GLN A O 1
ATOM 1173 N N . PRO A 1 145 ? -0.013 18.781 -3.688 1 98.44 145 PRO A N 1
ATOM 1174 C CA . PRO A 1 145 ? 1.164 18.172 -4.312 1 98.44 145 PRO A CA 1
ATOM 1175 C C . PRO A 1 145 ? 2.139 17.578 -3.291 1 98.44 145 PRO A C 1
ATOM 1177 O O . PRO A 1 145 ? 2.465 18.234 -2.299 1 98.44 145 PRO A O 1
ATOM 1180 N N . PRO A 1 146 ? 2.59 16.375 -3.496 1 98.81 146 PRO A N 1
ATOM 1181 C CA . PRO A 1 146 ? 3.504 15.742 -2.545 1 98.81 146 PRO A CA 1
ATOM 1182 C C . PRO A 1 146 ? 4.84 16.469 -2.432 1 98.81 146 PRO A C 1
ATOM 1184 O O . PRO A 1 146 ? 5.312 17.062 -3.408 1 98.81 146 PRO A O 1
ATOM 1187 N N . ALA A 1 147 ? 5.391 16.469 -1.286 1 98.75 147 ALA A N 1
ATOM 1188 C CA . ALA A 1 147 ? 6.727 16.984 -1.01 1 98.75 147 ALA A CA 1
ATOM 1189 C C . ALA A 1 147 ? 7.758 15.859 -0.969 1 98.75 147 ALA A C 1
ATOM 1191 O O . ALA A 1 147 ? 7.637 14.922 -0.17 1 98.75 147 ALA A O 1
ATOM 1192 N N . LEU A 1 148 ? 8.82 16.031 -1.769 1 98.56 148 LEU A N 1
ATOM 1193 C CA . LEU A 1 148 ? 9.711 14.891 -1.965 1 98.56 148 LEU A CA 1
ATOM 1194 C C . LEU A 1 148 ? 11.141 15.242 -1.544 1 98.56 148 LEU A C 1
ATOM 1196 O O . LEU A 1 148 ? 11.578 16.375 -1.703 1 98.56 148 LEU A O 1
ATOM 1200 N N . ILE A 1 149 ? 11.812 14.344 -0.942 1 98.38 149 ILE A N 1
ATOM 1201 C CA . ILE A 1 149 ? 13.266 14.25 -0.899 1 98.38 149 ILE A CA 1
ATOM 1202 C C . ILE A 1 149 ? 13.727 12.984 -1.623 1 98.38 149 ILE A C 1
ATOM 1204 O O . ILE A 1 149 ? 13.422 11.875 -1.191 1 98.38 149 ILE A O 1
ATOM 1208 N N . GLN A 1 150 ? 14.5 13.141 -2.746 1 97.88 150 GLN A N 1
ATOM 1209 C CA . GLN A 1 150 ? 14.836 11.992 -3.58 1 97.88 150 GLN A CA 1
ATOM 1210 C C . GLN A 1 150 ? 16.344 11.75 -3.6 1 97.88 150 GLN A C 1
ATOM 1212 O O . GLN A 1 150 ? 17.125 12.656 -3.283 1 97.88 150 GLN A O 1
ATOM 1217 N N . GLY A 1 151 ? 16.734 10.539 -3.908 1 97.12 151 GLY A N 1
ATOM 1218 C CA . GLY A 1 151 ? 18.141 10.164 -3.994 1 97.12 151 GLY A CA 1
ATOM 1219 C C . GLY A 1 151 ? 18.797 10.016 -2.637 1 97.12 151 GLY A C 1
ATOM 1220 O O . GLY A 1 151 ? 19.938 10.453 -2.439 1 97.12 151 GLY A O 1
ATOM 1221 N N . THR A 1 152 ? 18.125 9.422 -1.688 1 95.56 152 THR A N 1
ATOM 1222 C CA . THR A 1 152 ? 18.594 9.438 -0.308 1 95.56 152 THR A CA 1
ATOM 1223 C C . THR A 1 152 ? 19.75 8.469 -0.128 1 95.56 152 THR A C 1
ATOM 1225 O O . THR A 1 152 ? 20.484 8.547 0.865 1 95.56 152 THR A O 1
ATOM 1228 N N . HIS A 1 153 ? 19.984 7.609 -1.079 1 90.25 153 HIS A N 1
ATOM 1229 C CA . HIS A 1 153 ? 21.125 6.688 -1.002 1 90.25 153 HIS A CA 1
ATOM 1230 C C . HIS A 1 153 ? 22.453 7.43 -1.077 1 90.25 153 HIS A C 1
ATOM 1232 O O . HIS A 1 153 ? 23.469 6.93 -0.606 1 90.25 153 HIS A O 1
ATOM 1238 N N . VAL A 1 154 ? 22.453 8.648 -1.649 1 91.19 154 VAL A N 1
ATOM 1239 C CA . VAL A 1 154 ? 23.688 9.406 -1.823 1 91.19 154 VAL A CA 1
ATOM 1240 C C . VAL A 1 154 ? 23.5 10.828 -1.297 1 91.19 154 VAL A C 1
ATOM 1242 O O . VAL A 1 154 ? 24.219 11.75 -1.695 1 91.19 154 VAL A O 1
ATOM 1245 N N . LEU A 1 155 ? 22.641 11.008 -0.51 1 93.38 155 LEU A N 1
ATOM 1246 C CA . LEU A 1 155 ? 22.219 12.336 -0.049 1 93.38 155 LEU A CA 1
ATOM 1247 C C . LEU A 1 155 ? 23.25 12.906 0.929 1 93.38 155 LEU A C 1
ATOM 1249 O O . LEU A 1 155 ? 23.562 12.281 1.943 1 93.38 155 LEU A O 1
ATOM 1253 N N . SER A 1 156 ? 23.797 14.125 0.646 1 96.19 156 SER A N 1
ATOM 1254 C CA . SER A 1 156 ? 24.703 14.812 1.569 1 96.19 156 SER A CA 1
ATOM 1255 C C . SER A 1 156 ? 23.938 15.43 2.734 1 96.19 156 SER A C 1
ATOM 1257 O O . SER A 1 156 ? 22.719 15.586 2.666 1 96.19 156 SER A O 1
ATOM 1259 N N . ASP A 1 157 ? 24.672 15.742 3.797 1 96.19 157 ASP A N 1
ATOM 1260 C CA . ASP A 1 157 ? 24.047 16.406 4.934 1 96.19 157 ASP A CA 1
ATOM 1261 C C . ASP A 1 157 ? 23.438 17.75 4.523 1 96.19 157 ASP A C 1
ATOM 1263 O O . ASP A 1 157 ? 22.328 18.094 4.969 1 96.19 157 ASP A O 1
ATOM 1267 N N . ALA A 1 158 ? 24.172 18.438 3.715 1 97.06 158 ALA A N 1
ATOM 1268 C CA . ALA A 1 158 ? 23.688 19.734 3.248 1 97.06 158 ALA A CA 1
ATOM 1269 C C . ALA A 1 158 ? 22.391 19.578 2.438 1 97.06 158 ALA A C 1
ATOM 1271 O O . ALA A 1 158 ? 21.453 20.359 2.592 1 97.06 158 ALA A O 1
ATOM 1272 N N . SER A 1 159 ? 22.328 18.594 1.589 1 96.69 159 SER A N 1
ATOM 1273 C CA . SER A 1 159 ? 21.141 18.328 0.788 1 96.69 159 SER A CA 1
ATOM 1274 C C . SER A 1 159 ? 19.969 17.875 1.66 1 96.69 159 SER A C 1
ATOM 1276 O O . SER A 1 159 ? 18.812 18.219 1.396 1 96.69 159 SER A O 1
ATOM 1278 N N . LEU A 1 160 ? 20.281 17.078 2.645 1 97.62 160 LEU A N 1
ATOM 1279 C CA . LEU A 1 160 ? 19.25 16.672 3.594 1 97.62 160 LEU A CA 1
ATOM 1280 C C . LEU A 1 160 ? 18.641 17.875 4.305 1 97.62 160 LEU A C 1
ATOM 1282 O O . LEU A 1 160 ? 17.422 18.016 4.391 1 97.62 160 LEU A O 1
ATOM 1286 N N . ASP A 1 161 ? 19.516 18.75 4.801 1 97.69 161 ASP A N 1
ATOM 1287 C CA . ASP A 1 161 ? 19.047 19.938 5.488 1 97.69 161 ASP A CA 1
ATOM 1288 C C . ASP A 1 161 ? 18.156 20.781 4.586 1 97.69 161 ASP A C 1
ATOM 1290 O O . ASP A 1 161 ? 17.109 21.281 5.02 1 97.69 161 ASP A O 1
ATOM 1294 N N . ALA A 1 162 ? 18.594 20.922 3.385 1 98.19 162 ALA A N 1
ATOM 1295 C CA . ALA A 1 162 ? 17.812 21.703 2.422 1 98.19 162 ALA A CA 1
ATOM 1296 C C . ALA A 1 162 ? 16.453 21.031 2.158 1 98.19 162 ALA A C 1
ATOM 1298 O O . ALA A 1 162 ? 15.43 21.719 2.051 1 98.19 162 ALA A O 1
ATOM 1299 N N . GLY A 1 163 ? 16.438 19.75 1.99 1 98.38 163 GLY A N 1
ATOM 1300 C CA . GLY A 1 163 ? 15.203 19 1.802 1 98.38 163 GLY A CA 1
ATOM 1301 C C . GLY A 1 163 ? 14.242 19.141 2.969 1 98.38 163 GLY A C 1
ATOM 1302 O O . GLY A 1 163 ? 13.039 19.359 2.771 1 98.38 163 GLY A O 1
ATOM 1303 N N . VAL A 1 164 ? 14.773 19.031 4.098 1 98.56 164 VAL A N 1
ATOM 1304 C CA . VAL A 1 164 ? 13.953 19.141 5.301 1 98.56 164 VAL A CA 1
ATOM 1305 C C . VAL A 1 164 ? 13.391 20.562 5.406 1 98.56 164 VAL A C 1
ATOM 1307 O O . VAL A 1 164 ? 12.227 20.75 5.766 1 98.56 164 VAL A O 1
ATOM 1310 N N . ALA A 1 165 ? 14.219 21.547 5.094 1 98.38 165 ALA A N 1
ATOM 1311 C CA . ALA A 1 165 ? 13.75 22.938 5.098 1 98.38 165 ALA A CA 1
ATOM 1312 C C . ALA A 1 165 ? 12.586 23.109 4.129 1 98.38 165 ALA A C 1
ATOM 1314 O O . ALA A 1 165 ? 11.617 23.828 4.434 1 98.38 165 ALA A O 1
ATOM 1315 N N . GLN A 1 166 ? 12.664 22.516 3.018 1 98.31 166 GLN A N 1
ATOM 1316 C CA . GLN A 1 166 ? 11.57 22.562 2.049 1 98.31 166 GLN A CA 1
ATOM 1317 C C . GLN A 1 166 ? 10.312 21.891 2.596 1 98.31 166 GLN A C 1
ATOM 1319 O O . GLN A 1 166 ? 9.203 22.391 2.406 1 98.31 166 GLN A O 1
ATOM 1324 N N . TRP A 1 167 ? 10.477 20.75 3.242 1 98.62 167 TRP A N 1
ATOM 1325 C CA . TRP A 1 167 ? 9.344 20.062 3.871 1 98.62 167 TRP A CA 1
ATOM 1326 C C . TRP A 1 167 ? 8.672 20.969 4.898 1 98.62 167 TRP A C 1
ATOM 1328 O O . TRP A 1 167 ? 7.441 21.062 4.941 1 98.62 167 TRP A O 1
ATOM 1338 N N . LEU A 1 168 ? 9.477 21.656 5.691 1 98.06 168 LEU A N 1
ATOM 1339 C CA . LEU A 1 168 ? 8.93 22.562 6.703 1 98.06 168 LEU A CA 1
ATOM 1340 C C . LEU A 1 168 ? 8.141 23.688 6.055 1 98.06 168 LEU A C 1
ATOM 1342 O O . LEU A 1 168 ? 7.066 24.062 6.535 1 98.06 168 LEU A O 1
ATOM 1346 N N . SER A 1 169 ? 8.703 24.219 4.988 1 97.88 169 SER A N 1
ATOM 1347 C CA . SER A 1 169 ? 8.008 25.281 4.266 1 97.88 169 SER A CA 1
ATOM 1348 C C . SER A 1 169 ? 6.66 24.797 3.74 1 97.88 169 SER A C 1
ATOM 1350 O O . SER A 1 169 ? 5.664 25.516 3.814 1 97.88 169 SER A O 1
ATOM 1352 N N . ARG A 1 170 ? 6.629 23.609 3.252 1 98.31 170 ARG A N 1
ATOM 1353 C CA . ARG A 1 170 ? 5.395 23.031 2.727 1 98.31 170 ARG A CA 1
ATOM 1354 C C . ARG A 1 170 ? 4.371 22.828 3.838 1 98.31 170 ARG A C 1
ATOM 1356 O O . ARG A 1 170 ? 3.182 23.078 3.65 1 98.31 170 ARG A O 1
ATOM 1363 N N . VAL A 1 171 ? 4.816 22.344 4.969 1 98.19 171 VAL A N 1
ATOM 1364 C CA . VAL A 1 171 ? 3.932 22.109 6.105 1 98.19 171 VAL A CA 1
ATOM 1365 C C . VAL A 1 171 ? 3.369 23.453 6.602 1 98.19 171 VAL A C 1
ATOM 1367 O O . VAL A 1 171 ? 2.172 23.562 6.879 1 98.19 171 VAL A O 1
ATOM 1370 N N . ASN A 1 172 ? 4.207 24.438 6.621 1 95.62 172 ASN A N 1
ATOM 1371 C CA . ASN A 1 172 ? 3.771 25.766 7.047 1 95.62 172 ASN A CA 1
ATOM 1372 C C . ASN A 1 172 ? 2.715 26.344 6.105 1 95.62 172 ASN A C 1
ATOM 1374 O O . ASN A 1 172 ? 1.786 27.016 6.551 1 95.62 172 ASN A O 1
ATOM 1378 N N . ALA A 1 173 ? 2.846 26.016 4.91 1 95.88 173 ALA A N 1
ATOM 1379 C CA . ALA A 1 173 ? 1.947 26.547 3.896 1 95.88 173 ALA A CA 1
ATOM 1380 C C . ALA A 1 173 ? 0.573 25.891 3.975 1 95.88 173 ALA A C 1
ATOM 1382 O O . ALA A 1 173 ? -0.399 26.406 3.412 1 95.88 173 ALA A O 1
ATOM 1383 N N . LEU A 1 174 ? 0.408 24.703 4.574 1 95.31 174 LEU A N 1
ATOM 1384 C CA . LEU A 1 174 ? -0.869 24 4.672 1 95.31 174 LEU A CA 1
ATOM 1385 C C . LEU A 1 174 ? -1.847 24.781 5.547 1 95.31 174 LEU A C 1
ATOM 1387 O O . LEU A 1 174 ? -3.061 24.594 5.449 1 95.31 174 LEU A O 1
ATOM 1391 N N . VAL A 1 175 ? -1.435 25.531 6.566 1 83.38 175 VAL A N 1
ATOM 1392 C CA . VAL A 1 175 ? -2.311 26.109 7.582 1 83.38 175 VAL A CA 1
ATOM 1393 C C . VAL A 1 175 ? -2.297 27.625 7.477 1 83.38 175 VAL A C 1
ATOM 1395 O O . VAL A 1 175 ? -2.684 28.328 8.414 1 83.38 175 VAL A O 1
ATOM 1398 N N . ARG A 1 176 ? -1.847 28.016 6.434 1 76.81 176 ARG A N 1
ATOM 1399 C CA . ARG A 1 176 ? -2.006 29.453 6.23 1 76.81 176 ARG A CA 1
ATOM 1400 C C . ARG A 1 176 ? -3.395 29.781 5.691 1 76.81 176 ARG A C 1
ATOM 1402 O O . ARG A 1 176 ? -4.016 28.953 5.02 1 76.81 176 ARG A O 1
ATOM 1409 N N . MET B 1 1 ? 5.188 -30.828 -13.258 1 82.88 1 MET B N 1
ATOM 1410 C CA . MET B 1 1 ? 4.133 -29.828 -13.43 1 82.88 1 MET B CA 1
ATOM 1411 C C . MET B 1 1 ? 4.508 -28.516 -12.758 1 82.88 1 MET B C 1
ATOM 1413 O O . MET B 1 1 ? 5.148 -28.516 -11.711 1 82.88 1 MET B O 1
ATOM 1417 N N . LYS B 1 2 ? 4.25 -27.344 -13.32 1 95 2 LYS B N 1
ATOM 1418 C CA . LYS B 1 2 ? 4.574 -26.031 -12.734 1 95 2 LYS B CA 1
ATOM 1419 C C . LYS B 1 2 ? 3.717 -25.766 -11.5 1 95 2 LYS B C 1
ATOM 1421 O O . LYS B 1 2 ? 2.57 -26.203 -11.422 1 95 2 LYS B O 1
ATOM 1426 N N . LYS B 1 3 ? 4.293 -25.188 -10.578 1 98.06 3 LYS B N 1
ATOM 1427 C CA . LYS B 1 3 ? 3.645 -24.938 -9.297 1 98.06 3 LYS B CA 1
ATOM 1428 C C . LYS B 1 3 ? 3.34 -23.453 -9.117 1 98.06 3 LYS B C 1
ATOM 1430 O O . LYS B 1 3 ? 4.145 -22.594 -9.492 1 98.06 3 LYS B O 1
ATOM 1435 N N . VAL B 1 4 ? 2.16 -23.172 -8.523 1 98.69 4 VAL B N 1
ATOM 1436 C CA . VAL B 1 4 ? 1.724 -21.797 -8.305 1 98.69 4 VAL B CA 1
ATOM 1437 C C . VAL B 1 4 ? 1.666 -21.516 -6.805 1 98.69 4 VAL B C 1
ATOM 1439 O O . VAL B 1 4 ? 1.109 -22.297 -6.039 1 98.69 4 VAL B O 1
ATOM 1442 N N . LEU B 1 5 ? 2.279 -20.469 -6.379 1 98.88 5 LEU B N 1
ATOM 1443 C CA . LEU B 1 5 ? 2.154 -19.953 -5.02 1 98.88 5 LEU B CA 1
ATOM 1444 C C . LEU B 1 5 ? 1.105 -18.859 -4.953 1 98.88 5 LEU B C 1
ATOM 1446 O O . LEU B 1 5 ? 1.192 -17.859 -5.684 1 98.88 5 LEU B O 1
ATOM 1450 N N . VAL B 1 6 ? 0.092 -19.016 -4.164 1 98.94 6 VAL B N 1
ATOM 1451 C CA . VAL B 1 6 ? -0.889 -17.969 -3.893 1 98.94 6 VAL B CA 1
ATOM 1452 C C . VAL B 1 6 ? -0.638 -17.375 -2.51 1 98.94 6 VAL B C 1
ATOM 1454 O O . VAL B 1 6 ? -0.84 -18.047 -1.492 1 98.94 6 VAL B O 1
ATOM 1457 N N . LEU B 1 7 ? -0.181 -16.172 -2.494 1 98.94 7 LEU B N 1
ATOM 1458 C CA . LEU B 1 7 ? -0.067 -15.383 -1.273 1 98.94 7 LEU B CA 1
ATOM 1459 C C . LEU B 1 7 ? -1.38 -14.672 -0.958 1 98.94 7 LEU B C 1
ATOM 1461 O O . LEU B 1 7 ? -1.694 -13.641 -1.56 1 98.94 7 LEU B O 1
ATOM 1465 N N . ALA B 1 8 ? -2.074 -15.219 -0.004 1 98.81 8 ALA B N 1
ATOM 1466 C CA . ALA B 1 8 ? -3.355 -14.625 0.378 1 98.81 8 ALA B CA 1
ATOM 1467 C C . ALA B 1 8 ? -3.182 -13.625 1.516 1 98.81 8 ALA B C 1
ATOM 1469 O O . ALA B 1 8 ? -2.658 -13.969 2.578 1 98.81 8 ALA B O 1
ATOM 1470 N N . GLY B 1 9 ? -3.561 -12.383 1.213 1 98.38 9 GLY B N 1
ATOM 1471 C CA . GLY B 1 9 ? -3.432 -11.328 2.205 1 98.38 9 GLY B CA 1
ATOM 1472 C C . GLY B 1 9 ? -4.762 -10.703 2.584 1 98.38 9 GLY B C 1
ATOM 1473 O O . GLY B 1 9 ? -5.117 -9.641 2.078 1 98.38 9 GLY B O 1
ATOM 1474 N N . HIS B 1 10 ? -5.527 -11.305 3.363 1 97.81 10 HIS B N 1
ATOM 1475 C CA . HIS B 1 10 ? -6.711 -10.727 3.986 1 97.81 10 HIS B CA 1
ATOM 1476 C C . HIS B 1 10 ? -6.477 -10.445 5.465 1 97.81 10 HIS B C 1
ATOM 1478 O O . HIS B 1 10 ? -5.977 -11.305 6.195 1 97.81 10 HIS B O 1
ATOM 1484 N N . ARG B 1 11 ? -6.91 -9.281 5.945 1 95.19 11 ARG B N 1
ATOM 1485 C CA . ARG B 1 11 ? -6.695 -8.898 7.34 1 95.19 11 ARG B CA 1
ATOM 1486 C C . ARG B 1 11 ? -7.496 -9.789 8.281 1 95.19 11 ARG B C 1
ATOM 1488 O O . ARG B 1 11 ? -7.012 -10.172 9.344 1 95.19 11 ARG B O 1
ATOM 1495 N N . TYR B 1 12 ? -8.734 -10.047 7.832 1 94.62 12 TYR B N 1
ATOM 1496 C CA . TYR B 1 12 ? -9.656 -10.898 8.57 1 94.62 12 TYR B CA 1
ATOM 1497 C C . TYR B 1 12 ? -10.07 -12.102 7.738 1 94.62 12 TYR B C 1
ATOM 1499 O O . TYR B 1 12 ? -11.219 -12.203 7.309 1 94.62 12 TYR B O 1
ATOM 1507 N N . PRO B 1 13 ? -9.211 -13.055 7.613 1 93.5 13 PRO B N 1
ATOM 1508 C CA . PRO B 1 13 ? -9.445 -14.148 6.672 1 93.5 13 PRO B CA 1
ATOM 1509 C C . PRO B 1 13 ? -10.734 -14.914 6.961 1 93.5 13 PRO B C 1
ATOM 1511 O O . PRO B 1 13 ? -11.383 -15.422 6.043 1 93.5 13 PRO B O 1
ATOM 1514 N N . ASP B 1 14 ? -11.211 -14.945 8.148 1 91.62 14 ASP B N 1
ATOM 1515 C CA . ASP B 1 14 ? -12.375 -15.742 8.516 1 91.62 14 ASP B CA 1
ATOM 1516 C C . ASP B 1 14 ? -13.672 -14.992 8.227 1 91.62 14 ASP B C 1
ATOM 1518 O O . ASP B 1 14 ? -14.75 -15.594 8.211 1 91.62 14 ASP B O 1
ATOM 1522 N N . ASP B 1 15 ? -13.594 -13.719 7.938 1 92.44 15 ASP B N 1
ATOM 1523 C CA . ASP B 1 15 ? -14.789 -12.898 7.77 1 92.44 15 ASP B CA 1
ATOM 1524 C C . ASP B 1 15 ? -15.109 -12.703 6.289 1 92.44 15 ASP B C 1
ATOM 1526 O O . ASP B 1 15 ? -16.141 -12.109 5.949 1 92.44 15 ASP B O 1
ATOM 1530 N N . SER B 1 16 ? -14.344 -13.227 5.422 1 92.94 16 SER B N 1
ATOM 1531 C CA . SER B 1 16 ? -14.492 -12.938 4 1 92.94 16 SER B CA 1
ATOM 1532 C C . SER B 1 16 ? -15.117 -14.109 3.26 1 92.94 16 SER B C 1
ATOM 1534 O O . SER B 1 16 ? -14.539 -15.195 3.199 1 92.94 16 SER B O 1
ATOM 1536 N N . ARG B 1 17 ? -16.25 -13.82 2.615 1 93.5 17 ARG B N 1
ATOM 1537 C CA . ARG B 1 17 ? -16.938 -14.82 1.802 1 93.5 17 ARG B CA 1
ATOM 1538 C C . ARG B 1 17 ? -16.141 -15.148 0.547 1 93.5 17 ARG B C 1
ATOM 1540 O O . ARG B 1 17 ? -15.977 -16.328 0.197 1 93.5 17 ARG B O 1
ATOM 1547 N N . VAL B 1 18 ? -15.625 -14.141 -0.08 1 96.56 18 VAL B N 1
ATOM 1548 C CA . VAL B 1 18 ? -14.898 -14.312 -1.334 1 96.56 18 VAL B CA 1
ATOM 1549 C C . VAL B 1 18 ? -13.586 -15.047 -1.073 1 96.56 18 VAL B C 1
ATOM 1551 O O . VAL B 1 18 ? -13.266 -16.031 -1.754 1 96.56 18 VAL B O 1
ATOM 1554 N N . ASN B 1 19 ? -12.875 -14.562 -0.083 1 94.88 19 ASN B N 1
ATOM 1555 C CA . ASN B 1 19 ? -11.602 -15.18 0.267 1 94.88 19 ASN B CA 1
ATOM 1556 C C . ASN B 1 19 ? -11.773 -16.656 0.629 1 94.88 19 ASN B C 1
ATOM 1558 O O . ASN B 1 19 ? -11.016 -17.5 0.162 1 94.88 19 ASN B O 1
ATOM 1562 N N . ARG B 1 20 ? -12.719 -16.953 1.379 1 95.81 20 ARG B N 1
ATOM 1563 C CA . ARG B 1 20 ? -12.961 -18.328 1.805 1 95.81 20 ARG B CA 1
ATOM 1564 C C . ARG B 1 20 ? -13.25 -19.234 0.608 1 95.81 20 ARG B C 1
ATOM 1566 O O . ARG B 1 20 ? -12.648 -20.297 0.469 1 95.81 20 ARG B O 1
ATOM 1573 N N . ALA B 1 21 ? -14.188 -18.828 -0.229 1 97.44 21 ALA B N 1
ATOM 1574 C CA . ALA B 1 21 ? -14.555 -19.609 -1.409 1 97.44 21 ALA B CA 1
ATOM 1575 C C . ALA B 1 21 ? -13.352 -19.812 -2.324 1 97.44 21 ALA B C 1
ATOM 1577 O O . ALA B 1 21 ? -13.117 -20.922 -2.812 1 97.44 21 ALA B O 1
ATOM 1578 N N . ALA B 1 22 ? -12.594 -18.781 -2.492 1 97.94 22 ALA B N 1
ATOM 1579 C CA . ALA B 1 22 ? -11.43 -18.844 -3.367 1 97.94 22 ALA B CA 1
ATOM 1580 C C . ALA B 1 22 ? -10.375 -19.797 -2.811 1 97.94 22 ALA B C 1
ATOM 1582 O O . ALA B 1 22 ? -9.867 -20.656 -3.529 1 97.94 22 ALA B O 1
ATOM 1583 N N . ILE B 1 23 ? -10.07 -19.625 -1.537 1 98 23 ILE B N 1
ATOM 1584 C CA . ILE B 1 23 ? -9.016 -20.406 -0.898 1 98 23 ILE B CA 1
ATOM 1585 C C . ILE B 1 23 ? -9.383 -21.891 -0.932 1 98 23 ILE B C 1
ATOM 1587 O O . ILE B 1 23 ? -8.555 -22.734 -1.265 1 98 23 ILE B O 1
ATOM 1591 N N . GLU B 1 24 ? -10.625 -22.172 -0.604 1 97.56 24 GLU B N 1
ATOM 1592 C CA . GLU B 1 24 ? -11.094 -23.562 -0.646 1 97.56 24 GLU B CA 1
ATOM 1593 C C . GLU B 1 24 ? -10.93 -24.156 -2.041 1 97.56 24 GLU B C 1
ATOM 1595 O O . GLU B 1 24 ? -10.43 -25.266 -2.189 1 97.56 24 GLU B O 1
ATOM 1600 N N . ALA B 1 25 ? -11.32 -23.469 -3.035 1 98.25 25 ALA B N 1
ATOM 1601 C CA . ALA B 1 25 ? -11.25 -23.953 -4.414 1 98.25 25 ALA B CA 1
ATOM 1602 C C . ALA B 1 25 ? -9.805 -24.094 -4.871 1 98.25 25 ALA B C 1
ATOM 1604 O O . ALA B 1 25 ? -9.445 -25.062 -5.531 1 98.25 25 ALA B O 1
ATOM 1605 N N . LEU B 1 26 ? -8.969 -23.141 -4.508 1 98.38 26 LEU B N 1
ATOM 1606 C CA . LEU B 1 26 ? -7.578 -23.141 -4.938 1 98.38 26 LEU B CA 1
ATOM 1607 C C . LEU B 1 26 ? -6.805 -24.281 -4.277 1 98.38 26 LEU B C 1
ATOM 1609 O O . LEU B 1 26 ? -5.941 -24.906 -4.906 1 98.38 26 LEU B O 1
ATOM 1613 N N . LYS B 1 27 ? -7.078 -24.531 -3.035 1 97.75 27 LYS B N 1
ATOM 1614 C CA . LYS B 1 27 ? -6.387 -25.594 -2.297 1 97.75 27 LYS B CA 1
ATOM 1615 C C . LYS B 1 27 ? -6.684 -26.969 -2.895 1 97.75 27 LYS B C 1
ATOM 1617 O O . LYS B 1 27 ? -5.938 -27.922 -2.666 1 97.75 27 LYS B O 1
ATOM 1622 N N . ALA B 1 28 ? -7.742 -27.047 -3.658 1 96.69 28 ALA B N 1
ATOM 1623 C CA . ALA B 1 28 ? -8.117 -28.312 -4.285 1 96.69 28 ALA B CA 1
ATOM 1624 C C . ALA B 1 28 ? -7.262 -28.594 -5.516 1 96.69 28 ALA B C 1
ATOM 1626 O O . ALA B 1 28 ? -7.25 -29.719 -6.035 1 96.69 28 ALA B O 1
ATOM 1627 N N . LEU B 1 29 ? -6.602 -27.625 -5.996 1 95.81 29 LEU B N 1
ATOM 1628 C CA . LEU B 1 29 ? -5.699 -27.797 -7.129 1 95.81 29 LEU B CA 1
ATOM 1629 C C . LEU B 1 29 ? -4.34 -28.312 -6.668 1 95.81 29 LEU B C 1
ATOM 1631 O O . LEU B 1 29 ? -3.664 -27.656 -5.875 1 95.81 29 LEU B O 1
ATOM 1635 N N . PRO B 1 30 ? -3.857 -29.422 -7.176 1 95.44 30 PRO B N 1
ATOM 1636 C CA . PRO B 1 30 ? -2.643 -30.047 -6.656 1 95.44 30 PRO B CA 1
ATOM 1637 C C . PRO B 1 30 ? -1.39 -29.219 -6.898 1 95.44 30 PRO B C 1
ATOM 1639 O O . PRO B 1 30 ? -0.414 -29.328 -6.152 1 95.44 30 PRO B O 1
ATOM 1642 N N . GLN B 1 31 ? -1.432 -28.406 -7.895 1 96.69 31 GLN B N 1
ATOM 1643 C CA . GLN B 1 31 ? -0.234 -27.656 -8.25 1 96.69 31 GLN B CA 1
ATOM 1644 C C . GLN B 1 31 ? -0.199 -26.312 -7.527 1 96.69 31 GLN B C 1
ATOM 1646 O O . GLN B 1 31 ? 0.718 -25.516 -7.7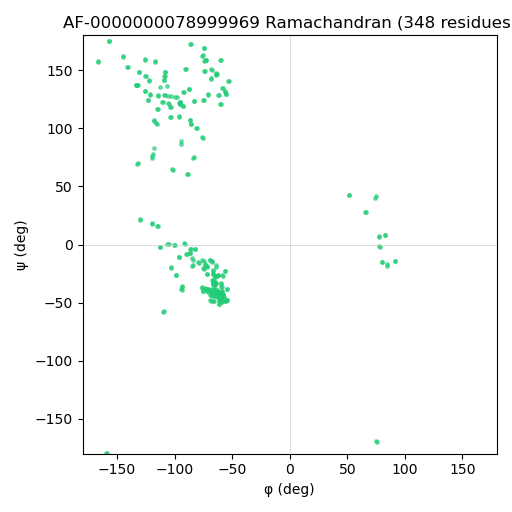34 1 96.69 31 GLN B O 1
ATOM 1651 N N . VAL B 1 32 ? -1.213 -26.016 -6.703 1 98.44 32 VAL B N 1
ATOM 1652 C CA . VAL B 1 32 ? -1.338 -24.719 -6.07 1 98.44 32 VAL B CA 1
ATOM 1653 C C . VAL B 1 32 ? -1.03 -24.828 -4.578 1 98.44 32 VAL B C 1
ATOM 1655 O O . VAL B 1 32 ? -1.53 -25.734 -3.902 1 98.44 32 VAL B O 1
ATOM 1658 N N . THR B 1 33 ? -0.178 -24.031 -4.082 1 98.69 33 THR B N 1
ATOM 1659 C CA . THR B 1 33 ? 0.015 -23.797 -2.654 1 98.69 33 THR B CA 1
ATOM 1660 C C . THR B 1 33 ? -0.604 -22.469 -2.236 1 98.69 33 THR B C 1
ATOM 1662 O O . THR B 1 33 ? -0.242 -21.406 -2.768 1 98.69 33 THR B O 1
ATOM 1665 N N . VAL B 1 34 ? -1.559 -22.516 -1.369 1 98.75 34 VAL B N 1
ATOM 1666 C CA . VAL B 1 34 ? -2.119 -21.297 -0.8 1 98.75 34 VAL B CA 1
ATOM 1667 C C . VAL B 1 34 ? -1.439 -20.984 0.532 1 98.75 34 VAL B C 1
ATOM 1669 O O . VAL B 1 34 ? -1.414 -21.828 1.433 1 98.75 34 VAL B O 1
ATOM 1672 N N . HIS B 1 35 ? -0.889 -19.875 0.626 1 98.75 35 HIS B N 1
ATOM 1673 C CA . HIS B 1 35 ? -0.199 -19.406 1.818 1 98.75 35 HIS B CA 1
ATOM 1674 C C . HIS B 1 35 ? -0.902 -18.188 2.408 1 98.75 35 HIS B C 1
ATOM 1676 O O . HIS B 1 35 ? -0.793 -17.078 1.873 1 98.75 35 HIS B O 1
ATOM 1682 N N . GLU B 1 36 ? -1.64 -18.359 3.506 1 98.44 36 GLU B N 1
ATOM 1683 C CA . GLU B 1 36 ? -2.426 -17.312 4.137 1 98.44 36 GLU B CA 1
ATOM 1684 C C . GLU B 1 36 ? -1.581 -16.5 5.121 1 98.44 36 GLU B C 1
ATOM 1686 O O . GLU B 1 36 ? -1.384 -16.922 6.266 1 98.44 36 GLU B O 1
ATOM 1691 N N . LEU B 1 37 ? -1.24 -15.352 4.812 1 98.69 37 LEU B N 1
ATOM 1692 C CA . LEU B 1 37 ? -0.165 -14.625 5.477 1 98.69 37 LEU B CA 1
ATOM 1693 C C . LEU B 1 37 ? -0.585 -14.195 6.879 1 98.69 37 LEU B C 1
ATOM 1695 O O . LEU B 1 37 ? 0.201 -14.289 7.824 1 98.69 37 LEU B O 1
ATOM 1699 N N . MET B 1 38 ? -1.841 -13.75 7.027 1 97.81 38 MET B N 1
ATOM 1700 C CA . MET B 1 38 ? -2.26 -13.258 8.336 1 97.81 38 MET B CA 1
ATOM 1701 C C . MET B 1 38 ? -2.418 -14.398 9.328 1 97.81 38 MET B C 1
ATOM 1703 O O . MET B 1 38 ? -2.33 -14.195 10.539 1 97.81 38 MET B O 1
ATOM 1707 N N . ARG B 1 39 ? -2.68 -15.602 8.82 1 97.38 39 ARG B N 1
ATOM 1708 C CA . ARG B 1 39 ? -2.711 -16.766 9.703 1 97.38 39 ARG B CA 1
ATOM 1709 C C . ARG B 1 39 ? -1.303 -17.156 10.141 1 97.38 39 ARG B C 1
ATOM 1711 O O . ARG B 1 39 ? -1.087 -17.547 11.289 1 97.38 39 ARG B O 1
ATOM 1718 N N . GLU B 1 40 ? -0.393 -17.047 9.234 1 98 40 GLU B N 1
ATOM 1719 C CA . GLU B 1 40 ? 0.993 -17.422 9.508 1 98 40 GLU B CA 1
ATOM 1720 C C . GLU B 1 40 ? 1.692 -16.359 10.352 1 98 40 GLU B C 1
ATOM 1722 O O . GLU B 1 40 ? 2.494 -16.688 11.227 1 98 40 GLU B O 1
ATOM 1727 N N . TYR B 1 41 ? 1.384 -15.078 10.109 1 97.75 41 TYR B N 1
ATOM 1728 C CA . TYR B 1 41 ? 2.078 -13.961 10.734 1 97.75 41 TYR B CA 1
ATOM 1729 C C . TYR B 1 41 ? 1.087 -12.938 11.273 1 97.75 41 TYR B C 1
ATOM 1731 O O . TYR B 1 41 ? 1.062 -11.789 10.828 1 97.75 41 TYR B O 1
ATOM 1739 N N . PRO B 1 42 ? 0.361 -13.219 12.281 1 95.69 42 PRO B N 1
ATOM 1740 C CA . PRO B 1 42 ? -0.647 -12.281 12.781 1 95.69 42 PRO B CA 1
ATOM 1741 C C . PRO B 1 42 ? -0.033 -11.016 13.375 1 95.69 42 PRO B C 1
ATOM 1743 O O . PRO B 1 42 ? -0.727 -10.008 13.547 1 95.69 42 PRO B O 1
ATOM 1746 N N . ASP B 1 43 ? 1.285 -11.078 13.648 1 94.25 43 ASP B N 1
ATOM 1747 C CA . ASP B 1 43 ? 1.965 -9.938 14.242 1 94.25 43 ASP B CA 1
ATOM 1748 C C . ASP B 1 43 ? 2.83 -9.211 13.211 1 94.25 43 ASP B C 1
ATOM 1750 O O . ASP B 1 43 ? 3.598 -8.312 13.562 1 94.25 43 ASP B O 1
ATOM 1754 N N . PHE B 1 44 ? 2.818 -9.727 11.969 1 96.81 44 PHE B N 1
ATOM 1755 C CA . PHE B 1 44 ? 3.525 -9.125 10.844 1 96.81 44 PHE B CA 1
ATOM 1756 C C . PHE B 1 44 ? 5.016 -9.43 10.906 1 96.81 44 PHE B C 1
ATOM 1758 O O . PHE B 1 44 ? 5.816 -8.812 10.211 1 96.81 44 PHE B O 1
ATOM 1765 N N . ASN B 1 45 ? 5.422 -10.289 11.852 1 96.38 45 ASN B N 1
ATOM 1766 C CA . ASN B 1 45 ? 6.801 -10.758 11.867 1 96.38 45 ASN B CA 1
ATOM 1767 C C . ASN B 1 45 ? 7.012 -11.906 10.875 1 96.38 45 ASN B C 1
ATOM 1769 O O . ASN B 1 45 ? 6.793 -13.07 11.211 1 96.38 45 ASN B O 1
ATOM 1773 N N . ILE B 1 46 ? 7.547 -11.602 9.742 1 98.06 46 ILE B N 1
ATOM 1774 C CA . ILE B 1 46 ? 7.578 -12.516 8.609 1 98.06 46 ILE B CA 1
ATOM 1775 C C . ILE B 1 46 ? 8.867 -13.328 8.633 1 98.06 46 ILE B C 1
ATOM 1777 O O . ILE B 1 46 ? 9.945 -12.789 8.883 1 98.06 46 ILE B O 1
ATOM 1781 N N . ASP B 1 47 ? 8.797 -14.617 8.492 1 98.75 47 ASP B N 1
ATOM 1782 C CA . ASP B 1 47 ? 9.945 -15.5 8.281 1 98.75 47 ASP B CA 1
ATOM 1783 C C . ASP B 1 47 ? 10.469 -15.391 6.852 1 98.75 47 ASP B C 1
ATOM 1785 O O . ASP B 1 47 ? 10.055 -16.141 5.973 1 98.75 47 ASP B O 1
ATOM 1789 N N . VAL B 1 48 ? 11.391 -14.531 6.668 1 98.75 48 VAL B N 1
ATOM 1790 C CA . VAL B 1 48 ? 11.859 -14.125 5.344 1 98.75 48 VAL B CA 1
ATOM 1791 C C . VAL B 1 48 ? 12.422 -15.344 4.605 1 98.75 48 VAL B C 1
ATOM 1793 O O . VAL B 1 48 ? 12.094 -15.562 3.436 1 98.75 48 VAL B O 1
ATOM 1796 N N . LYS B 1 49 ? 13.25 -16.094 5.242 1 98.75 49 LYS B N 1
ATOM 1797 C CA . LYS B 1 49 ? 13.859 -17.25 4.602 1 98.75 49 LYS B CA 1
ATOM 1798 C C . LYS B 1 49 ? 12.805 -18.266 4.16 1 98.75 49 LYS B C 1
ATOM 1800 O O . LYS B 1 49 ? 12.898 -18.828 3.072 1 98.75 49 LYS B O 1
ATOM 1805 N N . ARG B 1 50 ? 11.859 -18.484 4.977 1 98.75 50 ARG B N 1
ATOM 1806 C CA . ARG B 1 50 ? 10.766 -19.375 4.613 1 98.75 50 ARG B CA 1
ATOM 1807 C C . ARG B 1 50 ? 10.016 -18.859 3.391 1 98.75 50 ARG B C 1
ATOM 1809 O O . ARG B 1 50 ? 9.727 -19.625 2.465 1 98.75 50 ARG B O 1
ATOM 1816 N N . GLU B 1 51 ? 9.695 -17.609 3.385 1 98.94 51 GLU B N 1
ATOM 1817 C CA . GLU B 1 51 ? 8.953 -17.016 2.277 1 98.94 51 GLU B CA 1
ATOM 1818 C C . GLU B 1 51 ? 9.766 -17.062 0.986 1 98.94 51 GLU B C 1
ATOM 1820 O O . GLU B 1 51 ? 9.227 -17.328 -0.086 1 98.94 51 GLU B O 1
ATOM 1825 N N . GLN B 1 52 ? 11.039 -16.781 1.101 1 98.94 52 GLN B N 1
ATOM 1826 C CA . GLN B 1 52 ? 11.906 -16.859 -0.074 1 98.94 52 GLN B CA 1
ATOM 1827 C C . GLN B 1 52 ? 12.008 -18.297 -0.581 1 98.94 52 GLN B C 1
ATOM 1829 O O . GLN B 1 52 ? 12.047 -18.531 -1.791 1 98.94 52 GLN B O 1
ATOM 1834 N N . ALA B 1 53 ? 12.07 -19.25 0.297 1 98.94 53 ALA B N 1
ATOM 1835 C CA . ALA B 1 53 ? 12.07 -20.656 -0.105 1 98.94 53 ALA B CA 1
ATOM 1836 C C . ALA B 1 53 ? 10.781 -21.016 -0.843 1 98.94 53 ALA B C 1
ATOM 1838 O O . ALA B 1 53 ? 10.812 -21.75 -1.83 1 98.94 53 ALA B O 1
ATOM 1839 N N . LEU B 1 54 ? 9.648 -20.5 -0.355 1 98.88 54 LEU B N 1
ATOM 1840 C CA . LEU B 1 54 ? 8.375 -20.719 -1.032 1 98.88 54 LEU B CA 1
ATOM 1841 C C . LEU B 1 54 ? 8.398 -20.141 -2.441 1 98.88 54 LEU B C 1
ATOM 1843 O O . LEU B 1 54 ? 7.945 -20.781 -3.391 1 98.88 54 LEU B O 1
ATOM 1847 N N . LEU B 1 55 ? 8.93 -18.953 -2.566 1 98.94 55 LEU B N 1
ATOM 1848 C CA . LEU B 1 55 ? 9.039 -18.328 -3.879 1 98.94 55 LEU B CA 1
ATOM 1849 C C . LEU B 1 55 ? 9.891 -19.172 -4.82 1 98.94 55 LEU B C 1
ATOM 1851 O O . LEU B 1 55 ? 9.523 -19.375 -5.98 1 98.94 55 LEU B O 1
ATOM 1855 N N . LEU B 1 56 ? 10.992 -19.641 -4.301 1 98.81 56 LEU B N 1
ATOM 1856 C CA . LEU B 1 56 ? 11.914 -20.422 -5.125 1 98.81 56 LEU B CA 1
ATOM 1857 C C . LEU B 1 56 ? 11.289 -21.75 -5.539 1 98.81 56 LEU B C 1
ATOM 1859 O O . LEU B 1 56 ? 11.562 -22.25 -6.633 1 98.81 56 LEU B O 1
ATOM 1863 N N . ALA B 1 57 ? 10.461 -22.281 -4.742 1 98.69 57 ALA B N 1
ATOM 1864 C CA . ALA B 1 57 ? 9.891 -23.609 -4.957 1 98.69 57 ALA B CA 1
ATOM 1865 C C . ALA B 1 57 ? 8.711 -23.547 -5.926 1 98.69 57 ALA B C 1
ATOM 1867 O O . ALA B 1 57 ? 8.148 -24.594 -6.289 1 98.69 57 ALA B O 1
ATOM 1868 N N . HIS B 1 58 ? 8.312 -22.406 -6.375 1 98.75 58 HIS B N 1
ATOM 1869 C CA . HIS B 1 58 ? 7.145 -22.266 -7.234 1 98.75 58 HIS B CA 1
ATOM 1870 C C . HIS B 1 58 ? 7.488 -21.516 -8.523 1 98.75 58 HIS B C 1
ATOM 1872 O O . HIS B 1 58 ? 8.477 -20.781 -8.57 1 98.75 58 HIS B O 1
ATOM 1878 N N . ASP B 1 59 ? 6.676 -21.688 -9.531 1 98.5 59 ASP B N 1
ATOM 1879 C CA . ASP B 1 59 ? 6.98 -21.203 -10.875 1 98.5 59 ASP B CA 1
ATOM 1880 C C . ASP B 1 59 ? 6.195 -19.938 -11.188 1 98.5 59 ASP B C 1
ATOM 1882 O O . ASP B 1 59 ? 6.527 -19.203 -12.117 1 98.5 59 ASP B O 1
ATOM 1886 N N . ALA B 1 60 ? 5.125 -19.703 -10.453 1 98.75 60 ALA B N 1
ATOM 1887 C CA . ALA B 1 60 ? 4.289 -18.516 -10.578 1 98.75 60 ALA B CA 1
ATOM 1888 C C . ALA B 1 60 ? 3.828 -18.031 -9.203 1 98.75 60 ALA B C 1
ATOM 1890 O O . ALA B 1 60 ? 3.75 -18.812 -8.258 1 98.75 60 ALA B O 1
ATOM 1891 N N . VAL B 1 61 ? 3.588 -16.766 -9.148 1 98.88 61 VAL B N 1
ATOM 1892 C CA . VAL B 1 61 ? 3.168 -16.156 -7.895 1 98.88 61 VAL B CA 1
ATOM 1893 C C . VAL B 1 61 ? 1.869 -15.383 -8.109 1 98.88 61 VAL B C 1
ATOM 1895 O O . VAL B 1 61 ? 1.737 -14.633 -9.078 1 98.88 61 VAL B O 1
ATOM 1898 N N . VAL B 1 62 ? 0.898 -15.555 -7.27 1 98.94 62 VAL B N 1
ATOM 1899 C CA . VAL B 1 62 ? -0.363 -14.82 -7.238 1 98.94 62 VAL B CA 1
ATOM 1900 C C . VAL B 1 62 ? -0.525 -14.125 -5.887 1 98.94 62 VAL B C 1
ATOM 1902 O O . VAL B 1 62 ? -0.284 -14.734 -4.84 1 98.94 62 VAL B O 1
ATOM 1905 N N . MET B 1 63 ? -0.813 -12.898 -5.867 1 98.94 63 MET B N 1
ATOM 1906 C CA . MET B 1 63 ? -1.309 -12.234 -4.664 1 98.94 63 MET B CA 1
ATOM 1907 C C . MET B 1 63 ? -2.832 -12.164 -4.668 1 98.94 63 MET B C 1
ATOM 1909 O O . MET B 1 63 ? -3.43 -11.625 -5.602 1 98.94 63 MET B O 1
ATOM 1913 N N . LEU B 1 64 ? -3.441 -12.703 -3.711 1 98.88 64 LEU B N 1
ATOM 1914 C CA . LEU B 1 64 ? -4.891 -12.727 -3.557 1 98.88 64 LEU B CA 1
ATOM 1915 C C . LEU B 1 64 ? -5.332 -11.844 -2.395 1 98.88 64 LEU B C 1
ATOM 1917 O O . LEU B 1 64 ? -4.914 -12.055 -1.254 1 98.88 64 LEU B O 1
ATOM 1921 N N . PHE B 1 65 ? -6.207 -10.867 -2.676 1 98.75 65 PHE B N 1
ATOM 1922 C CA . PHE B 1 65 ? -6.562 -9.961 -1.591 1 98.75 65 PHE B CA 1
ATOM 1923 C C . PHE B 1 65 ? -7.785 -9.125 -1.958 1 98.75 65 PHE B C 1
ATOM 1925 O O . PHE B 1 65 ? -8.109 -8.984 -3.139 1 98.75 65 PHE B O 1
ATOM 1932 N N . PRO B 1 66 ? -8.531 -8.594 -0.935 1 98.5 66 PRO B N 1
ATOM 1933 C CA . PRO B 1 66 ? -9.516 -7.535 -1.178 1 98.5 66 PRO B CA 1
ATOM 1934 C C . PRO B 1 66 ? -8.875 -6.18 -1.452 1 98.5 66 PRO B C 1
ATOM 1936 O O . PRO B 1 66 ? -7.809 -5.875 -0.91 1 98.5 66 PRO B O 1
ATOM 1939 N N . PHE B 1 67 ? -9.5 -5.398 -2.207 1 98.38 67 PHE B N 1
ATOM 1940 C CA . PHE B 1 67 ? -8.977 -4.094 -2.594 1 98.38 67 PHE B CA 1
ATOM 1941 C C . PHE B 1 67 ? -9.5 -3.002 -1.67 1 98.38 67 PHE B C 1
ATOM 1943 O O . PHE B 1 67 ? -10.516 -2.367 -1.966 1 98.38 67 PHE B O 1
ATOM 1950 N N . TRP B 1 68 ? -8.859 -2.691 -0.585 1 97.69 68 TRP B N 1
ATOM 1951 C CA . TRP B 1 68 ? -9.234 -1.685 0.402 1 97.69 68 TRP B CA 1
ATOM 1952 C C . TRP B 1 68 ? -8.352 -0.447 0.28 1 97.69 68 TRP B C 1
ATOM 1954 O O . TRP B 1 68 ? -7.121 -0.554 0.237 1 97.69 68 TRP B O 1
ATOM 1964 N N . TRP B 1 69 ? -9.07 0.636 0.185 1 98.38 69 TRP B N 1
ATOM 1965 C CA . TRP B 1 69 ? -8.367 1.911 0.086 1 98.38 69 TRP B CA 1
ATOM 1966 C C . TRP B 1 69 ? -7.316 1.871 -1.022 1 98.38 69 TRP B C 1
ATOM 1968 O O . TRP B 1 69 ? -6.164 2.254 -0.81 1 98.38 69 TRP B O 1
ATOM 1978 N N . TYR B 1 70 ? -7.723 1.284 -2.121 1 98.62 70 TYR B N 1
ATOM 1979 C CA . TYR B 1 70 ? -7.082 1.344 -3.43 1 98.62 70 TYR B CA 1
ATOM 1980 C C . TYR B 1 70 ? -5.719 0.662 -3.398 1 98.62 70 TYR B C 1
ATOM 1982 O O . TYR B 1 70 ? -4.809 1.049 -4.137 1 98.62 70 TYR B O 1
ATOM 1990 N N . SER B 1 71 ? -5.539 -0.316 -2.523 1 98.62 71 SER B N 1
ATOM 1991 C CA . SER B 1 71 ? -4.309 -1.097 -2.455 1 98.62 71 SER B CA 1
ATOM 1992 C C . SER B 1 71 ? -4.539 -2.434 -1.76 1 98.62 71 SER B C 1
ATOM 1994 O O . SER B 1 71 ? -5.684 -2.82 -1.513 1 98.62 71 SER B O 1
ATOM 1996 N N . SER B 1 72 ? -3.482 -3.227 -1.626 1 98.75 72 SER B N 1
ATOM 1997 C CA . SER B 1 72 ? -3.527 -4.48 -0.883 1 98.75 72 SER B CA 1
ATOM 1998 C C . SER B 1 72 ? -3.568 -4.234 0.621 1 98.75 72 SER B C 1
ATOM 2000 O O . SER B 1 72 ? -3.191 -3.156 1.088 1 98.75 72 SER B O 1
ATOM 2002 N N . PRO B 1 73 ? -4.043 -5.238 1.367 1 98.62 73 PRO B N 1
ATOM 2003 C CA . PRO B 1 73 ? -3.906 -5.16 2.824 1 98.62 73 PRO B CA 1
ATOM 2004 C C . PRO B 1 73 ? -2.449 -5.074 3.273 1 98.62 73 PRO B C 1
ATOM 2006 O O . PRO B 1 73 ? -1.548 -5.5 2.545 1 98.62 73 PRO B O 1
ATOM 2009 N N . ALA B 1 74 ? -2.246 -4.586 4.473 1 98.69 74 ALA B N 1
ATOM 2010 C CA . ALA B 1 74 ? -0.944 -4.219 5.027 1 98.69 74 ALA B CA 1
ATOM 2011 C C . ALA B 1 74 ? -0.007 -5.426 5.062 1 98.69 74 ALA B C 1
ATOM 2013 O O . ALA B 1 74 ? 1.202 -5.285 4.871 1 98.69 74 ALA B O 1
ATOM 2014 N N . ILE B 1 75 ? -0.535 -6.594 5.281 1 98.56 75 ILE B N 1
ATOM 2015 C CA . ILE B 1 75 ? 0.312 -7.766 5.461 1 98.56 75 ILE B CA 1
ATOM 2016 C C . ILE B 1 75 ? 1.05 -8.078 4.16 1 98.56 75 ILE B C 1
ATOM 2018 O O . ILE B 1 75 ? 2.199 -8.523 4.184 1 98.56 75 ILE B O 1
ATOM 2022 N N . LEU B 1 76 ? 0.42 -7.848 3.051 1 98.88 76 LEU B N 1
ATOM 2023 C CA . LEU B 1 76 ? 1.091 -8.07 1.773 1 98.88 76 LEU B CA 1
ATOM 2024 C C . LEU B 1 76 ? 2.172 -7.023 1.539 1 98.88 76 LEU B C 1
ATOM 2026 O O . LEU B 1 76 ? 3.221 -7.324 0.965 1 98.88 76 LEU B O 1
ATOM 2030 N N . LYS B 1 77 ? 1.855 -5.785 1.951 1 98.75 77 LYS B N 1
ATOM 2031 C CA . LYS B 1 77 ? 2.879 -4.75 1.851 1 98.75 77 LYS B CA 1
ATOM 2032 C C . LYS B 1 77 ? 4.074 -5.066 2.746 1 98.75 77 LYS B C 1
ATOM 2034 O O . LYS B 1 77 ? 5.223 -4.863 2.352 1 98.75 77 LYS B O 1
ATOM 2039 N N . GLU B 1 78 ? 3.793 -5.473 3.939 1 98.44 78 GLU B N 1
ATOM 2040 C CA . GLU B 1 78 ? 4.871 -5.863 4.84 1 98.44 78 GLU B CA 1
ATOM 2041 C C . GLU B 1 78 ? 5.691 -7.012 4.25 1 98.44 78 GLU B C 1
ATOM 2043 O O . GLU B 1 78 ? 6.922 -7.016 4.348 1 98.44 78 GLU B O 1
ATOM 2048 N N . TRP B 1 79 ? 5.02 -7.934 3.695 1 98.81 79 TRP B N 1
ATOM 2049 C CA . TRP B 1 79 ? 5.664 -9.055 3.016 1 98.81 79 TRP B CA 1
ATOM 2050 C C . TRP B 1 79 ? 6.613 -8.555 1.932 1 98.81 79 TRP B C 1
ATOM 2052 O O . TRP B 1 79 ? 7.762 -9 1.854 1 98.81 79 TRP B O 1
ATOM 2062 N N . GLN B 1 80 ? 6.199 -7.641 1.074 1 98.75 80 GLN B N 1
ATOM 2063 C CA . GLN B 1 80 ? 7.047 -7.062 0.035 1 98.75 80 GLN B CA 1
ATOM 2064 C C . GLN B 1 80 ? 8.32 -6.473 0.629 1 98.75 80 GLN B C 1
ATOM 2066 O O . GLN B 1 80 ? 9.422 -6.746 0.147 1 98.75 80 GLN B O 1
ATOM 2071 N N . ASP B 1 81 ? 8.133 -5.707 1.679 1 98 81 ASP B N 1
ATOM 2072 C CA . ASP B 1 81 ? 9.234 -4.949 2.271 1 98 81 ASP B CA 1
ATOM 2073 C C . ASP B 1 81 ? 10.273 -5.883 2.889 1 98 81 ASP B C 1
ATOM 2075 O O . ASP B 1 81 ? 11.461 -5.578 2.889 1 98 81 ASP B O 1
ATOM 2079 N N . GLN B 1 82 ? 9.844 -6.961 3.393 1 98.12 82 GLN B N 1
ATOM 2080 C CA . GLN B 1 82 ? 10.75 -7.832 4.129 1 98.12 82 GLN B CA 1
ATOM 2081 C C . GLN B 1 82 ? 11.344 -8.906 3.221 1 98.12 82 GLN B C 1
ATOM 2083 O O . GLN B 1 82 ? 12.516 -9.25 3.34 1 98.12 82 GLN B O 1
ATOM 2088 N N . VAL B 1 83 ? 10.633 -9.414 2.303 1 98.88 83 VAL B N 1
ATOM 2089 C CA . VAL B 1 83 ? 10.969 -10.648 1.6 1 98.88 83 VAL B CA 1
ATOM 2090 C C . VAL B 1 83 ? 11.727 -10.32 0.315 1 98.88 83 VAL B C 1
ATOM 2092 O O . VAL B 1 83 ? 12.656 -11.039 -0.065 1 98.88 83 VAL B O 1
ATOM 2095 N N . LEU B 1 84 ? 11.344 -9.234 -0.408 1 98.81 84 LEU B N 1
ATOM 2096 C CA . LEU B 1 84 ? 11.93 -8.883 -1.696 1 98.81 84 LEU B CA 1
ATOM 2097 C C . LEU B 1 84 ? 13.219 -8.094 -1.509 1 98.81 84 LEU B C 1
ATOM 2099 O O . LEU B 1 84 ? 13.297 -6.922 -1.871 1 98.81 84 LEU B O 1
ATOM 2103 N N . GLU B 1 85 ? 14.242 -8.805 -1.127 1 98.38 85 GLU B N 1
ATOM 2104 C CA . GLU B 1 85 ? 15.5 -8.203 -0.711 1 98.38 85 GLU B CA 1
ATOM 2105 C C . GLU B 1 85 ? 16.438 -8.023 -1.896 1 98.38 85 GLU B C 1
ATOM 2107 O O . GLU B 1 85 ? 16.359 -8.766 -2.875 1 98.38 85 GLU B O 1
ATOM 2112 N N . HIS B 1 86 ? 17.266 -7.02 -1.764 1 97.69 86 HIS B N 1
ATOM 2113 C CA . HIS B 1 86 ? 18.391 -6.875 -2.672 1 97.69 86 HIS B CA 1
ATOM 2114 C C . HIS B 1 86 ? 19.219 -8.148 -2.721 1 97.69 86 HIS B C 1
ATOM 2116 O O . HIS B 1 86 ? 19.484 -8.773 -1.685 1 97.69 86 HIS B O 1
ATOM 2122 N N . GLY B 1 87 ? 19.703 -8.57 -3.828 1 98.19 87 GLY B N 1
ATOM 2123 C CA . GLY B 1 87 ? 20.484 -9.789 -3.988 1 98.19 87 GLY B CA 1
ATOM 2124 C C . GLY B 1 87 ? 19.609 -11.023 -4.164 1 98.19 87 GLY B C 1
ATOM 2125 O O . GLY B 1 87 ? 20.109 -12.07 -4.598 1 98.19 87 GLY B O 1
ATOM 2126 N N . PHE B 1 88 ? 18.375 -10.93 -3.803 1 98.75 88 PHE B N 1
ATOM 2127 C CA . PHE B 1 88 ? 17.406 -11.992 -4.016 1 98.75 88 PHE B CA 1
ATOM 2128 C C . PHE B 1 88 ? 16.391 -11.594 -5.094 1 98.75 88 PHE B C 1
ATOM 2130 O O . PHE B 1 88 ? 16.391 -12.172 -6.184 1 98.75 88 PHE B O 1
ATOM 2137 N N . ALA B 1 89 ? 15.695 -10.469 -4.887 1 98.75 89 ALA B N 1
ATOM 2138 C CA . ALA B 1 89 ? 14.594 -10.086 -5.762 1 98.75 89 ALA B CA 1
ATOM 2139 C C . ALA B 1 89 ? 15.047 -9.047 -6.789 1 98.75 89 ALA B C 1
ATOM 2141 O O . ALA B 1 89 ? 14.445 -8.93 -7.859 1 98.75 89 ALA B O 1
ATOM 2142 N N . TYR B 1 90 ? 16.062 -8.281 -6.477 1 98.12 90 TYR B N 1
ATOM 2143 C CA . TYR B 1 90 ? 16.516 -7.227 -7.375 1 98.12 90 TYR B CA 1
ATOM 2144 C C . TYR B 1 90 ? 17.969 -6.871 -7.109 1 98.12 90 TYR B C 1
ATOM 2146 O O . TYR B 1 90 ? 18.562 -7.363 -6.148 1 98.12 90 TYR B O 1
ATOM 2154 N N . GLY B 1 91 ? 18.469 -5.977 -7.977 1 96.19 91 GLY B N 1
ATOM 2155 C CA . GLY B 1 91 ? 19.844 -5.559 -7.812 1 96.19 91 GLY B CA 1
ATOM 2156 C C . GLY B 1 91 ? 20.844 -6.602 -8.289 1 96.19 91 GLY B C 1
ATOM 2157 O O . GLY B 1 91 ? 20.469 -7.559 -8.969 1 96.19 91 GLY B O 1
ATOM 2158 N N . THR B 1 92 ? 22.094 -6.352 -7.961 1 95.88 92 THR B N 1
ATOM 2159 C CA . THR B 1 92 ? 23.156 -7.273 -8.359 1 95.88 92 THR B CA 1
ATOM 2160 C C . THR B 1 92 ? 22.906 -8.656 -7.77 1 95.88 92 THR B C 1
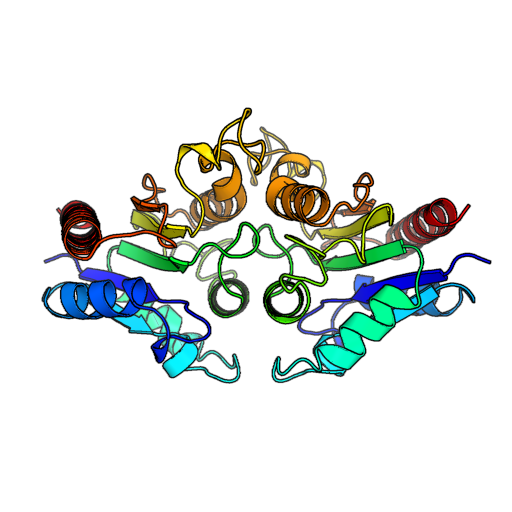ATOM 2162 O O . THR B 1 92 ? 22.812 -8.812 -6.551 1 95.88 92 THR B O 1
ATOM 2165 N N . GLY B 1 93 ? 22.781 -9.625 -8.555 1 96.19 93 GLY B N 1
ATOM 2166 C CA . GLY B 1 93 ? 22.531 -10.992 -8.117 1 96.19 93 GLY B CA 1
ATOM 2167 C C . GLY B 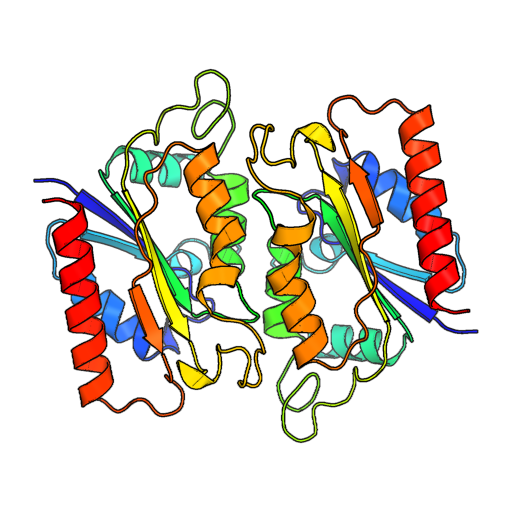1 93 ? 21.094 -11.242 -7.738 1 96.19 93 GLY B C 1
ATOM 2168 O O . GLY B 1 93 ? 20.734 -12.352 -7.328 1 96.19 93 GLY B O 1
ATOM 2169 N N . GLY B 1 94 ? 20.328 -10.281 -7.801 1 97.62 94 GLY B N 1
ATOM 2170 C CA . GLY B 1 94 ? 18.938 -10.359 -7.391 1 97.62 94 GLY B CA 1
ATOM 2171 C C . GLY B 1 94 ? 18 -10.797 -8.508 1 97.62 94 GLY B C 1
ATOM 2172 O O . GLY B 1 94 ? 17.047 -10.094 -8.844 1 97.62 94 GLY B O 1
ATOM 2173 N N . ASP B 1 95 ? 18.188 -11.977 -9.047 1 98.38 95 ASP B N 1
ATOM 2174 C CA . ASP B 1 95 ? 17.438 -12.406 -10.227 1 98.38 95 ASP B CA 1
ATOM 2175 C C . ASP B 1 95 ? 16.625 -13.656 -9.938 1 98.38 95 ASP B C 1
ATOM 2177 O O . ASP B 1 95 ? 16.188 -14.359 -10.859 1 98.38 95 ASP B O 1
ATOM 2181 N N . ARG B 1 96 ? 16.375 -13.961 -8.641 1 98.62 96 ARG B N 1
ATOM 2182 C CA . ARG B 1 96 ? 15.789 -15.234 -8.242 1 98.62 96 ARG B CA 1
ATOM 2183 C C . ARG B 1 96 ? 14.336 -15.328 -8.688 1 98.62 96 ARG B C 1
ATOM 2185 O O . ARG B 1 96 ? 13.766 -16.422 -8.734 1 98.62 96 ARG B O 1
ATOM 2192 N N . LEU B 1 97 ? 13.742 -14.242 -9.094 1 98.88 97 LEU B N 1
ATOM 2193 C CA . LEU B 1 97 ? 12.328 -14.25 -9.445 1 98.88 97 LEU B CA 1
ATOM 2194 C C . LEU B 1 97 ? 12.125 -14.008 -10.938 1 98.88 97 LEU B C 1
ATOM 2196 O O . LEU B 1 97 ? 11 -14.016 -11.422 1 98.88 97 LEU B O 1
ATOM 2200 N N . HIS B 1 98 ? 13.211 -13.789 -11.68 1 98.69 98 HIS B N 1
ATOM 2201 C CA . HIS B 1 98 ? 13.117 -13.438 -13.086 1 98.69 98 HIS B CA 1
ATOM 2202 C C . HIS B 1 98 ? 12.312 -14.469 -13.867 1 98.69 98 HIS B C 1
ATOM 2204 O O . HIS B 1 98 ? 12.547 -15.68 -13.727 1 98.69 98 HIS B O 1
ATOM 2210 N N . GLY B 1 99 ? 11.375 -13.953 -14.609 1 98.31 99 GLY B N 1
ATOM 2211 C CA . GLY B 1 99 ? 10.664 -14.812 -15.547 1 98.31 99 GLY B CA 1
ATOM 2212 C C . GLY B 1 99 ? 9.414 -15.438 -14.953 1 98.31 99 GLY B C 1
ATOM 2213 O O . GLY B 1 99 ? 8.594 -15.992 -15.68 1 98.31 99 GLY B O 1
ATOM 2214 N N . LYS B 1 100 ? 9.211 -15.414 -13.633 1 98.31 100 LYS B N 1
ATOM 2215 C CA . LYS B 1 100 ? 8.008 -15.984 -13.023 1 98.31 100 LYS B CA 1
ATOM 2216 C C . LYS B 1 100 ? 6.781 -15.133 -13.336 1 98.31 100 LYS B C 1
ATOM 2218 O O . LYS B 1 100 ? 6.789 -13.922 -13.133 1 98.31 100 LYS B O 1
ATOM 2223 N N . PRO B 1 101 ? 5.691 -15.734 -13.828 1 98.75 101 PRO B N 1
ATOM 2224 C CA . PRO B 1 101 ? 4.434 -14.992 -13.922 1 98.75 101 PRO B CA 1
ATOM 2225 C C . PRO B 1 101 ? 3.953 -14.469 -12.57 1 98.75 101 PRO B C 1
ATOM 2227 O O . PRO B 1 101 ? 4.062 -15.172 -11.555 1 98.75 101 PRO B O 1
ATOM 2230 N N . PHE B 1 102 ? 3.555 -13.266 -12.57 1 98.88 102 PHE B N 1
ATOM 2231 C CA . PHE B 1 102 ? 2.992 -12.609 -11.398 1 98.88 102 PHE B CA 1
ATOM 2232 C C . PHE B 1 102 ? 1.597 -12.07 -11.688 1 98.88 102 PHE B C 1
ATOM 2234 O O . PHE B 1 102 ? 1.412 -11.297 -12.625 1 98.88 102 PHE B O 1
ATOM 2241 N N . MET B 1 103 ? 0.574 -12.461 -10.906 1 98.94 103 MET B N 1
ATOM 2242 C CA . MET B 1 103 ? -0.807 -12.055 -11.148 1 98.94 103 MET B CA 1
ATOM 2243 C C . MET B 1 103 ? -1.466 -11.586 -9.852 1 98.94 103 MET B C 1
ATOM 2245 O O . MET B 1 103 ? -1.277 -12.203 -8.797 1 98.94 103 MET B O 1
ATOM 2249 N N . LEU B 1 104 ? -2.189 -10.523 -9.93 1 98.94 104 LEU B N 1
ATOM 2250 C CA . LEU B 1 104 ? -3.09 -10.125 -8.852 1 98.94 104 LEU B CA 1
ATOM 2251 C C . LEU B 1 104 ? -4.453 -10.789 -9.008 1 98.94 104 LEU B C 1
ATOM 2253 O O . LEU B 1 104 ? -4.984 -10.875 -10.117 1 98.94 104 LEU B O 1
ATOM 2257 N N . MET B 1 105 ? -4.941 -11.297 -8.016 1 98.88 105 MET B N 1
ATOM 2258 C CA . MET B 1 105 ? -6.305 -11.805 -7.887 1 98.88 105 MET B CA 1
ATOM 2259 C C . MET B 1 105 ? -7.07 -11.031 -6.82 1 98.88 105 MET B C 1
ATOM 2261 O O . MET B 1 105 ? -6.844 -11.219 -5.625 1 98.88 105 MET B O 1
ATOM 2265 N N . VAL B 1 106 ? -8 -10.188 -7.293 1 98.81 106 VAL B N 1
ATOM 2266 C CA . VAL B 1 106 ? -8.445 -9.102 -6.422 1 98.81 106 VAL B CA 1
ATOM 2267 C C . VAL B 1 106 ? -9.977 -9.039 -6.422 1 98.81 106 VAL B C 1
ATOM 2269 O O . VAL B 1 106 ? -10.602 -9.156 -7.477 1 98.81 106 VAL B O 1
ATOM 2272 N N . SER B 1 107 ? -10.523 -8.852 -5.266 1 98.5 107 SER B N 1
ATOM 2273 C CA . SER B 1 107 ? -11.945 -8.539 -5.145 1 98.5 107 SER B CA 1
ATOM 2274 C C . SER B 1 107 ? -12.164 -7.094 -4.723 1 98.5 107 SER B C 1
ATOM 2276 O O . SER B 1 107 ? -11.352 -6.527 -3.986 1 98.5 107 SER B O 1
ATOM 2278 N N . THR B 1 108 ? -13.18 -6.492 -5.207 1 98.06 108 THR B N 1
ATOM 2279 C CA . THR B 1 108 ? -13.562 -5.145 -4.801 1 98.06 108 THR B CA 1
ATOM 2280 C C . THR B 1 108 ? -15.016 -5.117 -4.328 1 98.06 108 THR B C 1
ATOM 2282 O O . THR B 1 108 ? -15.859 -5.836 -4.859 1 98.06 108 THR B O 1
ATOM 2285 N N . GLY B 1 109 ? -15.25 -4.262 -3.314 1 96.44 109 GLY B N 1
ATOM 2286 C CA . GLY B 1 109 ? -16.641 -3.984 -2.986 1 96.44 109 GLY B CA 1
ATOM 2287 C C . GLY B 1 109 ? -17.375 -3.244 -4.086 1 96.44 109 GLY B C 1
ATOM 2288 O O . GLY B 1 109 ? -18.516 -3.586 -4.418 1 96.44 109 GLY B O 1
ATOM 2289 N N . GLY B 1 110 ? -16.734 -2.258 -4.633 1 96.38 110 GLY B N 1
ATOM 2290 C CA . GLY B 1 110 ? -17.297 -1.471 -5.719 1 96.38 110 GLY B CA 1
ATOM 2291 C C . GLY B 1 110 ? -17.438 -2.256 -7.008 1 96.38 110 GLY B C 1
ATOM 2292 O O . GLY B 1 110 ? -16.641 -3.152 -7.293 1 96.38 110 GLY B O 1
ATOM 2293 N N . SER B 1 111 ? -18.406 -1.885 -7.801 1 97.12 111 SER B N 1
ATOM 2294 C CA . SER B 1 111 ? -18.656 -2.477 -9.109 1 97.12 111 SER B CA 1
ATOM 2295 C C . SER B 1 111 ? -17.625 -1.999 -10.133 1 97.12 111 SER B C 1
ATOM 2297 O O . SER B 1 111 ? -16.828 -1.096 -9.852 1 97.12 111 SER B O 1
ATOM 2299 N N . GLU B 1 112 ? -17.656 -2.674 -11.273 1 96.75 112 GLU B N 1
ATOM 2300 C CA . GLU B 1 112 ? -16.812 -2.225 -12.383 1 96.75 112 GLU B CA 1
ATOM 2301 C C . GLU B 1 112 ? -17.078 -0.759 -12.719 1 96.75 112 GLU B C 1
ATOM 2303 O O . GLU B 1 112 ? -16.141 0.006 -12.961 1 96.75 112 GLU B O 1
ATOM 2308 N N . GLU B 1 113 ? -18.328 -0.364 -12.648 1 97.25 113 GLU B N 1
ATOM 2309 C CA . GLU B 1 113 ? -18.734 1.001 -12.977 1 97.25 113 GLU B CA 1
ATOM 2310 C C . GLU B 1 113 ? -18.172 1.999 -11.969 1 97.25 113 GLU B C 1
ATOM 2312 O O . GLU B 1 113 ? -17.859 3.137 -12.32 1 97.25 113 GLU B O 1
ATOM 2317 N N . ALA B 1 114 ? -18.031 1.586 -10.742 1 97.56 114 ALA B N 1
ATOM 2318 C CA . ALA B 1 114 ? -17.484 2.461 -9.703 1 97.56 114 ALA B CA 1
ATOM 2319 C C . ALA B 1 114 ? -16.047 2.861 -10.016 1 97.56 114 ALA B C 1
ATOM 2321 O O . ALA B 1 114 ? -15.578 3.916 -9.578 1 97.56 114 ALA B O 1
ATOM 2322 N N . TYR B 1 115 ? -15.43 1.966 -10.758 1 98.19 115 TYR B N 1
ATOM 2323 C CA . TYR B 1 115 ? -14.055 2.221 -11.172 1 98.19 115 TYR B CA 1
ATOM 2324 C C . TYR B 1 115 ? -14 2.686 -12.617 1 98.19 115 TYR B C 1
ATOM 2326 O O . TYR B 1 115 ? -13.469 1.981 -13.484 1 98.19 115 TYR B O 1
ATOM 2334 N N . SER B 1 116 ? -14.523 3.752 -12.891 1 97.56 116 SER B N 1
ATOM 2335 C CA . SER B 1 116 ? -14.555 4.453 -14.172 1 97.56 116 SER B CA 1
ATOM 2336 C C . SER B 1 116 ? -14.492 5.965 -13.977 1 97.56 116 SER B C 1
ATOM 2338 O O . SER B 1 116 ? -14.695 6.457 -12.859 1 97.56 116 SER B O 1
ATOM 2340 N N . PRO B 1 117 ? -14.133 6.73 -15.047 1 96.38 117 PRO B N 1
ATOM 2341 C CA . PRO B 1 117 ? -14.102 8.188 -14.922 1 96.38 117 PRO B CA 1
ATOM 2342 C C . PRO B 1 117 ? -15.438 8.773 -14.453 1 96.38 117 PRO B C 1
ATOM 2344 O O . PRO B 1 117 ? -15.469 9.844 -13.844 1 96.38 117 PRO B O 1
ATOM 2347 N N . GLN B 1 118 ? -16.516 8.055 -14.656 1 96.88 118 GLN B N 1
ATOM 2348 C CA . GLN B 1 118 ? -17.844 8.516 -14.273 1 96.88 118 GLN B CA 1
ATOM 2349 C C . GLN B 1 118 ? -18.25 7.973 -12.906 1 96.88 118 GLN B C 1
ATOM 2351 O O . GLN B 1 118 ? -19.25 8.398 -12.328 1 96.88 118 GLN B O 1
ATOM 2356 N N . GLY B 1 119 ? -17.5 7.051 -12.383 1 96.81 119 GLY B N 1
ATOM 2357 C CA . GLY B 1 119 ? -17.812 6.426 -11.109 1 96.81 119 GLY B CA 1
ATOM 2358 C C . GLY B 1 119 ? -17.281 7.191 -9.914 1 96.81 119 GLY B C 1
ATOM 2359 O O . GLY B 1 119 ? -16.469 8.109 -10.078 1 96.81 119 GLY B O 1
ATOM 2360 N N . TYR B 1 120 ? -17.656 6.758 -8.781 1 95.62 120 TYR B N 1
ATOM 2361 C CA . TYR B 1 120 ? -17.312 7.52 -7.582 1 95.62 120 TYR B CA 1
ATOM 2362 C C . TYR B 1 120 ? -15.828 7.395 -7.27 1 95.62 120 TYR B C 1
ATOM 2364 O O . TYR B 1 120 ? -15.273 8.203 -6.523 1 95.62 120 TYR B O 1
ATOM 2372 N N . ASN B 1 121 ? -15.195 6.379 -7.82 1 97.5 121 ASN B N 1
ATOM 2373 C CA . ASN B 1 121 ? -13.758 6.266 -7.625 1 97.5 121 ASN B CA 1
ATOM 2374 C C . ASN B 1 121 ? -12.984 7.109 -8.633 1 97.5 121 ASN B C 1
ATOM 2376 O O . ASN B 1 121 ? -11.781 7.32 -8.477 1 97.5 121 ASN B O 1
ATOM 2380 N N . ARG B 1 122 ? -13.664 7.5 -9.734 1 97.81 122 ARG B N 1
ATOM 2381 C CA . ARG B 1 122 ? -13.203 8.523 -10.664 1 97.81 122 ARG B CA 1
ATOM 2382 C C . ARG B 1 122 ? -12.172 7.961 -11.641 1 97.81 122 ARG B C 1
ATOM 2384 O O . ARG B 1 122 ? -11.812 8.617 -12.617 1 97.81 122 ARG B O 1
ATOM 2391 N N . TYR B 1 123 ? -11.578 6.789 -11.398 1 98.25 123 TYR B N 1
ATOM 2392 C CA . TYR B 1 123 ? -10.516 6.219 -12.227 1 98.25 123 TYR B CA 1
ATOM 2393 C C . TYR B 1 123 ? -10.82 4.77 -12.578 1 98.25 123 TYR B C 1
ATOM 2395 O O . TYR B 1 123 ? -11.422 4.043 -11.781 1 98.25 123 TYR B O 1
ATOM 2403 N N . PRO B 1 124 ? -10.352 4.355 -13.773 1 98.06 124 PRO B N 1
ATOM 2404 C CA . PRO B 1 124 ? -10.391 2.916 -14.039 1 98.06 124 PRO B CA 1
ATOM 2405 C C . PRO B 1 124 ? -9.5 2.115 -13.094 1 98.06 124 PRO B C 1
ATOM 2407 O O . PRO B 1 124 ? -8.43 2.588 -12.703 1 98.06 124 PRO B O 1
ATOM 2410 N N . ILE B 1 125 ? -9.945 0.918 -12.805 1 98.44 125 ILE B N 1
ATOM 2411 C CA . ILE B 1 125 ? -9.266 0.136 -11.781 1 98.44 125 ILE B CA 1
ATOM 2412 C C . ILE B 1 125 ? -7.848 -0.2 -12.242 1 98.44 125 ILE B C 1
ATOM 2414 O O . ILE B 1 125 ? -6.93 -0.307 -11.43 1 98.44 125 ILE B O 1
ATOM 2418 N N . GLU B 1 126 ? -7.578 -0.28 -13.516 1 98.31 126 GLU B N 1
ATOM 2419 C CA . GLU B 1 126 ? -6.285 -0.649 -14.086 1 98.31 126 GLU B CA 1
ATOM 2420 C C . GLU B 1 126 ? -5.207 0.357 -13.695 1 98.31 126 GLU B C 1
ATOM 2422 O O . GLU B 1 126 ? -4.023 0.013 -13.641 1 98.31 126 GLU B O 1
ATOM 2427 N N . GLU B 1 127 ? -5.621 1.558 -13.438 1 98.31 127 GLU B N 1
ATOM 2428 C CA . GLU B 1 127 ? -4.656 2.605 -13.117 1 98.31 127 GLU B CA 1
ATOM 2429 C C . GLU B 1 127 ? -4.086 2.418 -11.711 1 98.31 127 GLU B C 1
ATOM 2431 O O . GLU B 1 127 ? -3.047 2.992 -11.375 1 98.31 127 GLU B O 1
ATOM 2436 N N . PHE B 1 128 ? -4.773 1.628 -10.938 1 98.75 128 PHE B N 1
ATOM 2437 C CA . PHE B 1 128 ? -4.371 1.468 -9.539 1 98.75 128 PHE B CA 1
ATOM 2438 C C . PHE B 1 128 ? -3.318 0.375 -9.406 1 98.75 128 PHE B C 1
ATOM 2440 O O . PHE B 1 128 ? -2.715 0.217 -8.344 1 98.75 128 PHE B O 1
ATOM 2447 N N . TRP B 1 129 ? -3.002 -0.379 -10.477 1 98.81 129 TRP B N 1
ATOM 2448 C CA . TRP B 1 129 ? -2.117 -1.536 -10.375 1 98.81 129 TRP B CA 1
ATOM 2449 C C . TRP B 1 129 ? -0.657 -1.12 -10.508 1 98.81 129 TRP B C 1
ATOM 2451 O O . TRP B 1 129 ? 0.248 -1.933 -10.312 1 98.81 129 TRP B O 1
ATOM 2461 N N . LEU B 1 130 ? -0.379 0.128 -10.758 1 98.81 130 LEU B N 1
ATOM 2462 C CA . LEU B 1 130 ? 0.957 0.566 -11.148 1 98.81 130 LEU B CA 1
ATOM 2463 C C . LEU B 1 130 ? 1.984 0.182 -10.086 1 98.81 130 LEU B C 1
ATOM 2465 O O . LEU B 1 130 ? 3.07 -0.301 -10.422 1 98.81 130 LEU B O 1
ATOM 2469 N N . PRO B 1 131 ? 1.688 0.362 -8.812 1 98.88 131 PRO B N 1
ATOM 2470 C CA . PRO B 1 131 ? 2.703 -0.035 -7.836 1 98.88 131 PRO B CA 1
ATOM 2471 C C . PRO B 1 131 ? 3.064 -1.516 -7.93 1 98.88 131 PRO B C 1
ATOM 2473 O O . PRO B 1 131 ? 4.242 -1.873 -7.844 1 98.88 131 PRO B O 1
ATOM 2476 N N . PHE B 1 132 ? 2.148 -2.344 -8.203 1 98.88 132 PHE B N 1
ATOM 2477 C CA . PHE B 1 132 ? 2.389 -3.779 -8.305 1 98.88 132 PHE B CA 1
ATOM 2478 C C . PHE B 1 132 ? 3.094 -4.121 -9.617 1 98.88 132 PHE B C 1
ATOM 2480 O O . PHE B 1 132 ? 3.957 -4.996 -9.648 1 98.88 132 PHE B O 1
ATOM 2487 N N . HIS B 1 133 ? 2.645 -3.432 -10.648 1 98.81 133 HIS B N 1
ATOM 2488 C CA . HIS B 1 133 ? 3.299 -3.629 -11.93 1 98.81 133 HIS B CA 1
ATOM 2489 C C . HIS B 1 133 ? 4.77 -3.227 -11.875 1 98.81 133 HIS B C 1
ATOM 2491 O O . HIS B 1 133 ? 5.637 -3.941 -12.383 1 98.81 133 HIS B O 1
ATOM 2497 N N . ALA B 1 134 ? 5.043 -2.115 -11.242 1 98.81 134 ALA B N 1
ATOM 2498 C CA . ALA B 1 134 ? 6.414 -1.644 -11.07 1 98.81 134 ALA B CA 1
ATOM 2499 C C . ALA B 1 134 ? 7.23 -2.627 -10.234 1 98.81 134 ALA B C 1
ATOM 2501 O O . ALA B 1 134 ? 8.406 -2.859 -10.516 1 98.81 134 ALA B O 1
ATOM 2502 N N . MET B 1 135 ? 6.633 -3.191 -9.211 1 98.81 135 MET B N 1
ATOM 2503 C CA . MET B 1 135 ? 7.289 -4.23 -8.422 1 98.81 135 MET B CA 1
ATOM 2504 C C . MET B 1 135 ? 7.668 -5.422 -9.297 1 98.81 135 MET B C 1
ATOM 2506 O O . MET B 1 135 ? 8.781 -5.934 -9.211 1 98.81 135 MET B O 1
ATOM 2510 N N . ALA B 1 136 ? 6.695 -5.871 -10.141 1 98.88 136 ALA B N 1
ATOM 2511 C CA . ALA B 1 136 ? 6.973 -6.977 -11.0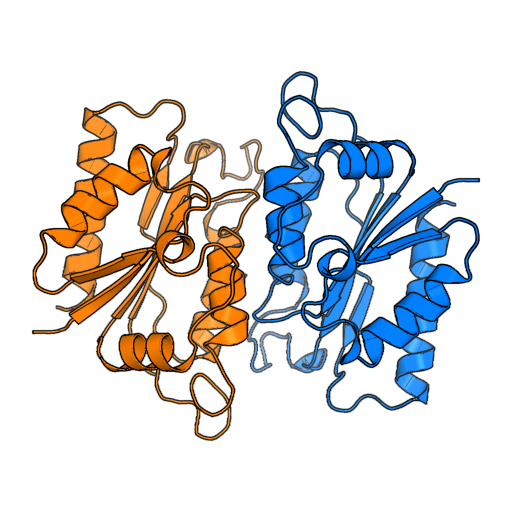55 1 98.88 136 ALA B CA 1
ATOM 2512 C C . ALA B 1 136 ? 8.141 -6.645 -11.977 1 98.88 136 ALA B C 1
ATOM 2514 O O . ALA B 1 136 ? 9.039 -7.465 -12.164 1 98.88 136 ALA B O 1
ATOM 2515 N N . ASN B 1 137 ? 8.102 -5.426 -12.492 1 98.62 137 ASN B N 1
ATOM 2516 C CA . ASN B 1 137 ? 9.188 -4.984 -13.359 1 98.62 137 ASN B CA 1
ATOM 2517 C C . ASN B 1 137 ? 10.539 -5.035 -12.648 1 98.62 137 ASN B C 1
ATOM 2519 O O . ASN B 1 137 ? 11.508 -5.574 -13.188 1 98.62 137 ASN B O 1
ATOM 2523 N N . MET B 1 138 ? 10.586 -4.488 -11.477 1 98.44 138 MET B N 1
ATOM 2524 C CA . MET B 1 138 ? 11.836 -4.383 -10.727 1 98.44 138 MET B CA 1
ATOM 2525 C C . MET B 1 138 ? 12.375 -5.762 -10.359 1 98.44 138 MET B C 1
ATOM 2527 O O . MET B 1 138 ? 13.586 -5.98 -10.359 1 98.44 138 MET B O 1
ATOM 2531 N N . THR B 1 139 ? 11.492 -6.684 -10.102 1 98.75 139 THR B N 1
ATOM 2532 C CA . THR B 1 139 ? 11.906 -8.016 -9.672 1 98.75 139 THR B CA 1
ATOM 2533 C C . THR B 1 139 ? 12.102 -8.93 -10.875 1 98.75 139 THR B C 1
ATOM 2535 O O . THR B 1 139 ? 12.5 -10.086 -10.719 1 98.75 139 THR B O 1
ATOM 2538 N N . GLY B 1 140 ? 11.719 -8.484 -12.07 1 98.69 140 GLY B N 1
ATOM 2539 C CA . GLY B 1 140 ? 11.883 -9.273 -13.281 1 98.69 140 GLY B CA 1
ATOM 2540 C C . GLY B 1 140 ? 10.766 -10.281 -13.5 1 98.69 140 GLY B C 1
ATOM 2541 O O . GLY B 1 140 ? 10.867 -11.156 -14.359 1 98.69 140 GLY B O 1
ATOM 2542 N N . MET B 1 141 ? 9.734 -10.219 -12.695 1 98.81 141 MET B N 1
ATOM 2543 C CA . MET B 1 141 ? 8.578 -11.086 -12.914 1 98.81 141 MET B CA 1
ATOM 2544 C C . MET B 1 141 ? 7.773 -10.625 -14.125 1 98.81 141 MET B C 1
ATOM 2546 O O . MET B 1 141 ? 7.926 -9.492 -14.578 1 98.81 141 MET B O 1
ATOM 2550 N N . ILE B 1 142 ? 7.004 -11.508 -14.688 1 98.69 142 ILE B N 1
ATOM 2551 C CA . ILE B 1 142 ? 6.195 -11.211 -15.867 1 98.69 142 ILE B CA 1
ATOM 2552 C C . ILE B 1 142 ? 4.773 -10.852 -15.438 1 98.69 142 ILE B C 1
ATOM 2554 O O . ILE B 1 142 ? 4.012 -11.711 -14.992 1 98.69 142 ILE B O 1
ATOM 2558 N N . TRP B 1 143 ? 4.469 -9.656 -15.586 1 98.81 143 TRP B N 1
ATOM 2559 C CA . TRP B 1 143 ? 3.164 -9.125 -15.203 1 98.81 143 TRP B CA 1
ATOM 2560 C C . TRP B 1 143 ? 2.051 -9.797 -16 1 98.81 143 TRP B C 1
ATOM 2562 O O . TRP B 1 143 ? 2.129 -9.891 -17.234 1 98.81 143 TRP B O 1
ATOM 2572 N N . GLN B 1 144 ? 1.062 -10.281 -15.305 1 98.75 144 GLN B N 1
ATOM 2573 C CA . GLN B 1 144 ? -0.152 -10.805 -15.914 1 98.75 144 GLN B CA 1
ATOM 2574 C C . GLN B 1 144 ? -1.337 -9.875 -15.68 1 98.75 144 GLN B C 1
ATOM 2576 O O . GLN B 1 144 ? -1.416 -9.211 -14.648 1 98.75 144 GLN B O 1
ATOM 2581 N N . PRO B 1 145 ? -2.299 -9.828 -16.625 1 98.44 145 PRO B N 1
ATOM 2582 C CA . PRO B 1 145 ? -3.518 -9.078 -16.328 1 98.44 145 PRO B CA 1
ATOM 2583 C C . PRO B 1 145 ? -4.207 -9.555 -15.055 1 98.44 145 PRO B C 1
ATOM 2585 O O . PRO B 1 145 ? -4.387 -10.758 -14.859 1 98.44 145 PRO B O 1
ATOM 2588 N N . PRO B 1 146 ? -4.574 -8.664 -14.172 1 98.81 146 PRO B N 1
ATOM 2589 C CA . PRO B 1 146 ? -5.215 -9.047 -12.914 1 98.81 146 PRO B CA 1
ATOM 2590 C C . PRO B 1 146 ? -6.562 -9.742 -13.125 1 98.81 146 PRO B C 1
ATOM 2592 O O . PRO B 1 146 ? -7.273 -9.43 -14.086 1 98.81 146 PRO B O 1
ATOM 2595 N N . ALA B 1 147 ? -6.863 -10.633 -12.289 1 98.75 147 ALA B N 1
ATOM 2596 C CA . ALA B 1 147 ? -8.156 -11.312 -12.242 1 98.75 147 ALA B CA 1
ATOM 2597 C C . ALA B 1 147 ? -9.047 -10.711 -11.156 1 98.75 147 ALA B C 1
ATOM 2599 O O . ALA B 1 147 ? -8.688 -10.695 -9.977 1 98.75 147 ALA B O 1
ATOM 2600 N N . LEU B 1 148 ? -10.266 -10.328 -11.578 1 98.56 148 LEU B N 1
ATOM 2601 C CA . LEU B 1 148 ? -11.07 -9.523 -10.656 1 98.56 148 LEU B CA 1
ATOM 2602 C C . LEU B 1 148 ? -12.406 -10.203 -10.367 1 98.56 148 LEU B C 1
ATOM 2604 O O . LEU B 1 148 ? -12.977 -10.859 -11.242 1 98.56 148 LEU B O 1
ATOM 2608 N N . ILE B 1 149 ? -12.859 -10.133 -9.18 1 98.38 149 ILE B N 1
ATOM 2609 C CA . ILE B 1 149 ? -14.266 -10.242 -8.789 1 98.38 149 ILE B CA 1
ATOM 2610 C C . ILE B 1 149 ? -14.742 -8.914 -8.195 1 98.38 149 ILE B C 1
ATOM 2612 O O . ILE B 1 149 ? -14.25 -8.484 -7.148 1 98.38 149 ILE B O 1
ATOM 2616 N N . GLN B 1 150 ? -15.727 -8.242 -8.859 1 97.88 150 GLN B N 1
ATOM 2617 C CA . GLN B 1 150 ? -16.125 -6.902 -8.445 1 97.88 150 GLN B CA 1
ATOM 2618 C C . GLN B 1 150 ? -17.578 -6.875 -7.977 1 97.88 150 GLN B C 1
ATOM 2620 O O . GLN B 1 150 ? -18.344 -7.777 -8.289 1 97.88 150 GLN B O 1
ATOM 2625 N N . GLY B 1 151 ? -17.891 -5.875 -7.191 1 97.06 151 GLY B N 1
ATOM 2626 C CA . GLY B 1 151 ? -19.25 -5.703 -6.684 1 97.06 151 GLY B CA 1
ATOM 2627 C C . GLY B 1 151 ? -19.609 -6.688 -5.59 1 97.06 151 GLY B C 1
ATOM 2628 O O . GLY B 1 151 ? -20.719 -7.223 -5.566 1 97.06 151 GLY B O 1
ATOM 2629 N N . THR B 1 152 ? -18.688 -6.961 -4.695 1 95.56 152 THR B N 1
ATOM 2630 C CA . THR B 1 152 ? -18.875 -8.055 -3.744 1 95.56 152 THR B CA 1
ATOM 2631 C C . THR B 1 152 ? -19.891 -7.668 -2.668 1 95.56 152 THR B C 1
ATOM 2633 O O . THR B 1 152 ? -20.406 -8.531 -1.959 1 95.56 152 THR B O 1
ATOM 2636 N N . HIS B 1 153 ? -20.219 -6.414 -2.557 1 90.44 153 HIS B N 1
ATOM 2637 C CA . HIS B 1 153 ? -21.203 -5.977 -1.58 1 90.44 153 HIS B CA 1
ATOM 2638 C C . HIS B 1 153 ? -22.594 -6.52 -1.92 1 90.44 153 HIS B C 1
ATOM 2640 O O . HIS B 1 153 ? -23.453 -6.641 -1.041 1 90.44 153 HIS B O 1
ATOM 2646 N N . VAL B 1 154 ? -22.844 -6.883 -3.195 1 91.19 154 VAL B N 1
ATOM 2647 C CA . VAL B 1 154 ? -24.156 -7.359 -3.627 1 91.19 154 VAL B CA 1
ATOM 2648 C C . VAL B 1 154 ? -23.984 -8.664 -4.406 1 91.19 154 VAL B C 1
ATOM 2650 O O . VAL B 1 154 ? -24.859 -9.031 -5.195 1 91.19 154 VAL B O 1
ATOM 2653 N N . LEU B 1 155 ? -23 -9.289 -4.238 1 93.38 155 LEU B N 1
ATOM 2654 C CA . LEU B 1 155 ? -22.641 -10.461 -5.027 1 93.38 155 LEU B CA 1
ATOM 2655 C C . LEU B 1 155 ? -23.484 -11.664 -4.637 1 93.38 155 LEU B C 1
ATOM 2657 O O . LEU B 1 155 ? -23.531 -12.047 -3.467 1 93.38 155 LEU B O 1
ATOM 2661 N N . SER B 1 156 ? -24.203 -12.312 -5.621 1 96.19 156 SER B N 1
ATOM 2662 C CA . SER B 1 156 ? -24.953 -13.539 -5.371 1 96.19 156 SER B CA 1
ATOM 2663 C C . SER B 1 156 ? -24.016 -14.742 -5.254 1 96.19 156 SER B C 1
ATOM 2665 O O . SER B 1 156 ? -22.859 -14.68 -5.668 1 96.19 156 SER B O 1
ATOM 2667 N N . ASP B 1 157 ? -24.562 -15.805 -4.68 1 96.12 157 ASP B N 1
ATOM 2668 C CA . ASP B 1 157 ? -23.781 -17.031 -4.586 1 96.12 157 ASP B CA 1
ATOM 2669 C C . ASP B 1 157 ? -23.391 -17.547 -5.973 1 96.12 157 ASP B C 1
ATOM 2671 O O . ASP B 1 157 ? -22.266 -18 -6.18 1 96.12 157 ASP B O 1
ATOM 2675 N N . ALA B 1 158 ? -24.344 -17.469 -6.844 1 97 158 ALA B N 1
ATOM 2676 C CA . ALA B 1 158 ? -24.078 -17.922 -8.211 1 97 158 ALA B CA 1
ATOM 2677 C C . ALA B 1 158 ? -22.984 -17.078 -8.859 1 97 158 ALA B C 1
ATOM 2679 O O . ALA B 1 158 ? -22.109 -17.625 -9.547 1 97 158 ALA B O 1
ATOM 2680 N N . SER B 1 159 ? -22.984 -15.805 -8.688 1 96.62 159 SER B N 1
ATOM 2681 C CA . SER B 1 159 ? -21.969 -14.922 -9.234 1 96.62 159 SER B CA 1
ATOM 2682 C C . SER B 1 159 ? -20.609 -15.164 -8.57 1 96.62 159 SER B C 1
ATOM 2684 O O . SER B 1 159 ? -19.578 -15.078 -9.227 1 96.62 159 SER B O 1
ATOM 2686 N N . LEU B 1 160 ? -20.641 -15.406 -7.297 1 97.56 160 LEU B N 1
ATOM 2687 C CA . LEU B 1 160 ? -19.406 -15.758 -6.598 1 97.56 160 LEU B CA 1
ATOM 2688 C C . LEU B 1 160 ? -18.781 -17.016 -7.18 1 97.56 160 LEU B C 1
ATOM 2690 O O . LEU B 1 160 ? -17.594 -17.062 -7.477 1 97.56 160 LEU B O 1
ATOM 2694 N N . ASP B 1 161 ? -19.609 -18.031 -7.344 1 97.69 161 ASP B N 1
ATOM 2695 C CA . ASP B 1 161 ? -19.141 -19.297 -7.906 1 97.69 161 ASP B CA 1
ATOM 2696 C C . ASP B 1 161 ? -18.516 -19.078 -9.289 1 97.69 161 ASP B C 1
ATOM 2698 O O . ASP B 1 161 ? -17.469 -19.641 -9.602 1 97.69 161 ASP B O 1
ATOM 2702 N N . ALA B 1 162 ? -19.203 -18.312 -10.062 1 98.12 162 ALA B N 1
ATOM 2703 C CA . ALA B 1 162 ? -18.703 -18.031 -11.406 1 98.12 162 ALA B CA 1
ATOM 2704 C C . ALA B 1 162 ? -17.391 -17.266 -11.344 1 98.12 162 ALA B C 1
ATOM 2706 O O . ALA B 1 162 ? -16.469 -17.531 -12.133 1 98.12 162 ALA B O 1
ATOM 2707 N N . GLY B 1 163 ? -17.281 -16.297 -10.484 1 98.38 163 GLY B N 1
ATOM 2708 C CA . GLY B 1 163 ? -16.047 -15.547 -10.297 1 98.38 163 GLY B CA 1
ATOM 2709 C C . GLY B 1 163 ? -14.891 -16.422 -9.859 1 98.38 163 GLY B C 1
ATOM 2710 O O . GLY B 1 163 ? -13.781 -16.312 -10.398 1 98.38 163 GLY B O 1
ATOM 2711 N N . VAL B 1 164 ? -15.164 -17.25 -8.953 1 98.5 164 VAL B N 1
ATOM 2712 C CA . VAL B 1 164 ? -14.133 -18.156 -8.453 1 98.5 164 VAL B CA 1
ATOM 2713 C C . VAL B 1 164 ? -13.695 -19.109 -9.562 1 98.5 164 VAL B C 1
ATOM 2715 O O . VAL B 1 164 ? -12.508 -19.391 -9.719 1 98.5 164 VAL B O 1
ATOM 2718 N N . ALA B 1 165 ? -14.648 -19.594 -10.336 1 98.38 165 ALA B N 1
ATOM 2719 C CA . ALA B 1 165 ? -14.32 -20.453 -11.469 1 98.38 165 ALA B CA 1
ATOM 2720 C C . ALA B 1 165 ? -13.398 -19.734 -12.453 1 98.38 165 ALA B C 1
ATOM 2722 O O . ALA B 1 165 ? -12.461 -20.328 -12.992 1 98.38 165 ALA B O 1
ATOM 2723 N N . GLN B 1 166 ? -13.641 -18.516 -12.68 1 98.25 166 GLN B N 1
ATOM 2724 C CA . GLN B 1 166 ? -12.781 -17.719 -13.547 1 98.25 166 GLN B CA 1
ATOM 2725 C C . GLN B 1 166 ? -11.383 -17.562 -12.953 1 98.25 166 GLN B C 1
ATOM 2727 O O . GLN B 1 166 ? -10.383 -17.641 -13.672 1 98.25 166 GLN B O 1
ATOM 2732 N N . TRP B 1 167 ? -11.305 -17.328 -11.656 1 98.62 167 TRP B N 1
ATOM 2733 C CA . TRP B 1 167 ? -10.016 -17.25 -10.977 1 98.62 167 TRP B CA 1
ATOM 2734 C C . TRP B 1 167 ? -9.234 -18.547 -11.141 1 98.62 167 TRP B C 1
ATOM 2736 O O . TRP B 1 167 ? -8.031 -18.516 -11.438 1 98.62 167 TRP B O 1
ATOM 2746 N N . LEU B 1 168 ? -9.922 -19.672 -11 1 98.06 168 LEU B N 1
ATOM 2747 C CA . LEU B 1 168 ? -9.266 -20.953 -11.156 1 98.06 168 LEU B CA 1
ATOM 2748 C C . LEU B 1 168 ? -8.734 -21.141 -12.57 1 98.06 168 LEU B C 1
ATOM 2750 O O . LEU B 1 168 ? -7.621 -21.641 -12.766 1 98.06 168 LEU B O 1
ATOM 2754 N N . SER B 1 169 ? -9.547 -20.734 -13.531 1 97.88 169 SER B N 1
ATOM 2755 C CA . SER B 1 169 ? -9.109 -20.812 -14.922 1 97.88 169 SER B CA 1
ATOM 2756 C C . SER B 1 169 ? -7.859 -19.984 -15.164 1 97.88 169 SER B C 1
ATOM 2758 O O . SER B 1 169 ? -6.941 -20.406 -15.859 1 97.88 169 SER B O 1
ATOM 2760 N N . ARG B 1 170 ? -7.824 -18.828 -14.578 1 98.31 170 ARG B N 1
ATOM 2761 C CA . ARG B 1 170 ? -6.672 -17.953 -14.727 1 98.31 170 ARG B CA 1
ATOM 2762 C C . ARG B 1 170 ? -5.434 -18.547 -14.07 1 98.31 170 ARG B C 1
ATOM 2764 O O . ARG B 1 170 ? -4.332 -18.469 -14.625 1 98.31 170 ARG B O 1
ATOM 2771 N N . VAL B 1 171 ? -5.586 -19.141 -12.914 1 98.19 171 VAL B N 1
ATOM 2772 C CA . VAL B 1 171 ? -4.473 -19.75 -12.211 1 98.19 171 VAL B CA 1
ATOM 2773 C C . VAL B 1 171 ? -3.947 -20.953 -13.008 1 98.19 171 VAL B C 1
ATOM 2775 O O . VAL B 1 171 ? -2.736 -21.125 -13.156 1 98.19 171 VAL B O 1
ATOM 2778 N N . ASN B 1 172 ? -4.863 -21.688 -13.578 1 95.62 172 ASN B N 1
ATOM 2779 C CA . ASN B 1 172 ? -4.477 -22.828 -14.398 1 95.62 172 ASN B CA 1
ATOM 2780 C C . ASN B 1 172 ? -3.688 -22.406 -15.633 1 95.62 172 ASN B C 1
ATOM 2782 O O . ASN B 1 172 ? -2.756 -23.094 -16.047 1 95.62 172 ASN B O 1
ATOM 2786 N N . ALA B 1 173 ? -4.016 -21.297 -16.109 1 95.88 173 ALA B N 1
ATOM 2787 C CA . ALA B 1 173 ? -3.391 -20.812 -17.328 1 95.88 173 ALA B CA 1
ATOM 2788 C C . ALA B 1 173 ? -1.97 -20.312 -17.062 1 95.88 173 ALA B C 1
ATOM 2790 O O . ALA B 1 173 ? -1.177 -20.156 -17.984 1 95.88 173 ALA B O 1
ATOM 2791 N N . LEU B 1 174 ? -1.586 -19.969 -15.82 1 95.38 174 LEU B N 1
ATOM 2792 C CA . LEU B 1 174 ? -0.253 -19.484 -15.484 1 95.38 174 LEU B CA 1
ATOM 2793 C C . LEU B 1 174 ? 0.796 -20.562 -15.703 1 95.38 174 LEU B C 1
ATOM 2795 O O . LEU B 1 174 ? 1.983 -20.266 -15.859 1 95.38 174 LEU B O 1
ATOM 2799 N N . VAL B 1 175 ? 0.521 -21.859 -15.57 1 83.5 175 VAL B N 1
ATOM 2800 C CA . VAL B 1 175 ? 1.513 -22.922 -15.539 1 83.5 175 VAL B CA 1
ATOM 2801 C C . VAL B 1 175 ? 1.34 -23.828 -16.75 1 83.5 175 VAL B C 1
ATOM 2803 O O . VAL B 1 175 ? 1.834 -24.969 -16.766 1 83.5 175 VAL B O 1
ATOM 2806 N N . ARG B 1 176 ? 0.661 -23.344 -17.625 1 76.56 176 ARG B N 1
ATOM 2807 C CA . ARG B 1 176 ? 0.642 -24.109 -18.859 1 76.56 176 ARG B CA 1
ATOM 2808 C C . ARG B 1 176 ? 1.854 -23.766 -19.734 1 76.56 176 ARG B C 1
ATOM 2810 O O . ARG B 1 176 ? 2.402 -22.672 -19.641 1 76.56 176 ARG B O 1
#

Radius of gyration: 20.26 Å; Cα contacts (8 Å, |Δi|>4): 662; chains: 2; bounding box: 50×60×39 Å

Secondary structure (DSSP, 8-state):
---EEEEE--SSGGG-HHHHHHHHHHHTSTTEEEEEHHHH-TTS---HHHHHHHHHT-SEEEEEEE-BTTB--HHHHHHHHHHS-BTTTBSTT--TTTT-EEEEEEE-SS-TTTSSTTSTT-S-GGGGGHHHHHHHHHHT-EE-PPEEE--GGG--HHHHHHHHHHHHHHHHHHT-/---EEEEE--SSGGG-HHHHHHHHHHHTSTTEEEEEHHHH-TTS---HHHHHHHHHT-SEEEEEEE-BTTB--HHHHHHHHHHS-BTTTBSTT--TTTT-EEEEEEE-SS-TTTSSTTSTT-S-GGGGGHHHHHHHHHHT-EE-PPEEE--GGG--HHHHHHHHHHHHHHHHHTT-

Foldseek 3Di:
DFAEEEEEEELCQVPDPLNVVLVVVQVPDPRYDYDDQCVVCVPLPDPQVVVLVVLLRGQAYEYEAEQPPLDGDVSVVSNCVRRCDDLPQADDVNQSNAARAYEYEYEYLAAQQLADCPHPVNHHSVVSCVVVVVSCVRRNHDYDYYQYHYNVVPADPVNSVVSSVVVVVVSVVRGD/DFAEEEEEEELCQVPDPLNVVLVVVQVPDPRYDYDDQCVVCVPLPDPQVVVLVVLLVGQAYEYEAEQPPLDGDVSVVSNCVRRCDDLPQADDVNQSNAARAYEYEYEYLAAQQLADCPHPVNHHSVVSCVVVVVSCVRRNHDYDYYQYHYNVVPADPVSSVVSSVVVVVVSVVRGD

pLDDT: mean 97.43, std 2.71, range [76.56, 98.94]

Organism: Cronobacter sakazakii (strain ATCC BAA-894) (NCBI:txid290339)

Nearest PDB structures (foldseek):
  5lva-assembly2_B  TM=9.804E-01  e=4.493E-20  Bacillus subtilis
  3l9x-assembly1_B  TM=9.591E-01  e=7.131E-19  Escherichia coli K-12
  3l9w-assembly1_A  TM=9.639E-01  e=1.719E-18  Escherichia coli K-12
  3l9w-assembly1_B  TM=9.586E-01  e=3.652E-18  Escherichia coli K-12
  3f2v-assembly1_A-2  TM=9.454E-01  e=4.508E-17  Treponema denticola